Protein AF-A0A662XAN7-F1 (afdb_monomer_lite)

Radius of gyration: 49.57 Å; chains: 1; bounding box: 95×58×142 Å

Secondary structure (DSSP, 8-state):
-HHHHHHHHHHHHHHHHHHHHHHHHHHHHHHHHHHHHHHHHHHHHHHHHHHHHHHHHHHHHHHHHHHHHHHHHHHHHHHHHHHHHHHHHHHHHHHHHHHHHHHHHHTTT-HHHHHHHHHHHHHHHTTTTSSSS---S-TTHHHHHHHHHHHHHHHHHHHHHHHHHHHHHHHHHHHHHHHHHHHHHHHHHHHHHHHHHHHHHHHHHHHHHHHHHHHHHHHHS-SS-----SSHHHHHHHHHTTT-HHHHHHHHHHHHHHHHHHHHHHHHHHHHHS-----PPPP-------

Foldseek 3Di:
DVVVVVVVVVVVVVVVVVVVVVVVVVVVVVVPVVVVVVVVVVVVVVVVVVVVVVVVVVVVVVVVVVVVVVVVVVVVVVVVVVVVVVVVVVVVVVVVLVVLVVVLVVCVVPVVVNVVSVVVSCCQPPVVPVPDHDDDDCPPCVVVVVVVVVVVVVVVVVVVVVVVVVVVVVVVVVVVVVVVVVVVVVVVVVVVVVVVVVVVVVVVVVVVVVVVVVVVVVVVVDDDDDDDDDPVVVVVLCVVQVNDVVSSVVVVVVVVVVVVVVVVVVVVVVVVVPDDDDDDDDDDDDDDDD

Sequence (290 aa):
KRIYDLKKKNQELEKFKFVLDYKIKELKRAIEPRENEIADMKTQIKEMDRELELFHKSNAQLDLLIGEQRQRINALQRAIASHRQLLSDQQTGVRRFRCDLHECVRHLQTPKDLALHVAQLYNKYVASDDGAGGVGSGAAAGSDVEAEIQLEYARQKQYLEKSVQVLKRKHAVDAQAQQQENLRATSDNMLLIREINDLRGGLTAAKNNLQMERATLATAALGPRKASGSAHGLAAALQQAGGDPDTLIARQRAEIEELRRVVKALEEKLVNGGSKPGEVLPPIGRAVDG

pLDDT: mean 82.24, std 18.44, range [38.75, 98.31]

Structure (mmCIF, N/CA/C/O backbone):
data_AF-A0A662XAN7-F1
#
_entry.id   AF-A0A662XAN7-F1
#
loop_
_atom_site.group_PDB
_atom_site.id
_atom_site.type_symbol
_atom_site.label_atom_id
_atom_site.label_alt_id
_atom_site.label_comp_id
_atom_site.label_asym_id
_atom_site.label_entity_id
_atom_site.label_seq_id
_atom_site.pdbx_PDB_ins_code
_atom_site.Cartn_x
_atom_site.Cartn_y
_atom_site.Cartn_z
_atom_site.occupancy
_atom_site.B_iso_or_equiv
_atom_site.auth_seq_id
_atom_site.auth_comp_id
_atom_site.auth_asym_id
_atom_site.auth_atom_id
_atom_site.pdbx_PDB_model_num
ATOM 1 N N . LYS A 1 1 ? 51.407 9.514 -69.487 1.00 66.31 1 LYS A N 1
ATOM 2 C CA . LYS A 1 1 ? 51.243 10.685 -68.585 1.00 66.31 1 LYS A CA 1
ATOM 3 C C . LYS A 1 1 ? 50.033 10.517 -67.652 1.00 66.31 1 LYS A C 1
ATOM 5 O O . LYS A 1 1 ? 50.267 10.282 -66.480 1.00 66.31 1 LYS A O 1
ATOM 10 N N . ARG A 1 2 ? 48.788 10.407 -68.150 1.00 78.38 2 ARG A N 1
ATOM 11 C CA . ARG A 1 2 ? 47.556 10.229 -67.331 1.00 78.38 2 ARG A CA 1
ATOM 12 C C . ARG A 1 2 ? 47.604 9.121 -66.256 1.00 78.38 2 ARG A C 1
ATOM 14 O O . ARG A 1 2 ? 47.174 9.343 -65.133 1.00 78.38 2 ARG A O 1
ATOM 21 N N . ILE A 1 3 ? 48.138 7.941 -66.589 1.00 84.06 3 ILE A N 1
ATOM 22 C CA . ILE A 1 3 ? 48.246 6.796 -65.658 1.00 84.06 3 ILE A CA 1
ATOM 23 C C . ILE A 1 3 ? 49.198 7.102 -64.491 1.00 84.06 3 ILE A C 1
ATOM 25 O O . ILE A 1 3 ? 48.943 6.697 -63.362 1.00 84.06 3 ILE A O 1
ATOM 29 N N . TYR A 1 4 ? 50.272 7.848 -64.749 1.00 86.31 4 TYR A N 1
ATOM 30 C CA . TYR A 1 4 ? 51.239 8.234 -63.723 1.00 86.31 4 TYR A CA 1
ATOM 31 C C . TYR A 1 4 ? 50.633 9.255 -62.751 1.00 86.31 4 TYR A C 1
ATOM 33 O O . TYR A 1 4 ? 50.742 9.088 -61.539 1.00 86.31 4 TYR A O 1
ATOM 41 N N . ASP A 1 5 ? 49.901 10.243 -63.274 1.00 87.25 5 ASP A N 1
ATOM 42 C CA . ASP A 1 5 ? 49.206 11.248 -62.460 1.00 87.25 5 ASP A CA 1
ATOM 43 C C . ASP A 1 5 ? 48.105 10.617 -61.595 1.00 87.25 5 ASP A C 1
ATOM 45 O O . ASP A 1 5 ? 47.939 10.973 -60.429 1.00 87.25 5 ASP A O 1
ATOM 49 N N . LEU A 1 6 ? 47.378 9.634 -62.138 1.00 88.69 6 LEU A N 1
ATOM 50 C CA . LEU A 1 6 ? 46.395 8.850 -61.387 1.00 88.69 6 LEU A CA 1
ATOM 51 C C . LEU A 1 6 ? 47.053 8.002 -60.294 1.00 88.69 6 LEU A C 1
ATOM 53 O O . LEU A 1 6 ? 46.539 7.953 -59.181 1.00 88.69 6 LEU A O 1
ATOM 57 N N . LYS A 1 7 ? 48.204 7.377 -60.571 1.00 89.25 7 LYS A N 1
ATOM 58 C CA . LYS A 1 7 ? 48.946 6.587 -59.577 1.00 89.25 7 LYS A CA 1
ATOM 59 C C . LYS A 1 7 ? 49.468 7.461 -58.434 1.00 89.25 7 LYS A C 1
ATOM 61 O O . LYS A 1 7 ? 49.370 7.060 -57.279 1.00 89.25 7 LYS A O 1
ATOM 66 N N . LYS A 1 8 ? 49.949 8.670 -58.739 1.00 91.44 8 LYS A N 1
ATOM 67 C CA . LYS A 1 8 ? 50.376 9.652 -57.734 1.00 91.44 8 LYS A CA 1
ATOM 68 C C . LYS A 1 8 ? 49.204 10.125 -56.866 1.00 91.44 8 LYS A C 1
ATOM 70 O O . LYS A 1 8 ? 49.307 10.087 -55.645 1.00 91.44 8 LYS A O 1
ATOM 75 N N . LYS A 1 9 ? 48.066 10.472 -57.479 1.00 91.62 9 LYS A N 1
ATOM 76 C CA . LYS A 1 9 ? 46.838 10.820 -56.742 1.00 91.62 9 LYS A CA 1
ATOM 77 C C . LYS A 1 9 ? 46.328 9.667 -55.877 1.00 91.62 9 LYS A C 1
ATOM 79 O O . LYS A 1 9 ? 45.862 9.902 -54.773 1.00 91.62 9 LYS A O 1
ATOM 84 N N . ASN A 1 10 ? 46.441 8.426 -56.345 1.00 91.06 10 ASN A N 1
ATOM 85 C CA . ASN A 1 10 ? 46.051 7.254 -55.563 1.00 91.06 10 ASN A CA 1
ATOM 86 C C . ASN A 1 10 ? 46.956 7.070 -54.329 1.00 91.06 10 ASN A C 1
ATOM 88 O O . ASN A 1 10 ? 46.461 6.904 -53.223 1.00 91.06 10 ASN A O 1
ATOM 92 N N . GLN A 1 11 ? 48.273 7.236 -54.481 1.00 91.75 11 GLN A N 1
ATOM 93 C CA . GLN A 1 11 ? 49.205 7.236 -53.344 1.00 91.75 11 GLN A CA 1
ATOM 94 C C . GLN A 1 11 ? 48.930 8.373 -52.348 1.00 91.75 11 GLN A C 1
ATOM 96 O O . GLN A 1 11 ? 49.088 8.198 -51.142 1.00 91.75 11 GLN A O 1
ATOM 101 N N . GLU A 1 12 ? 48.534 9.553 -52.826 1.00 90.94 12 GLU A N 1
ATOM 102 C CA . GLU A 1 12 ? 48.123 10.663 -51.959 1.00 90.94 12 GLU A CA 1
ATOM 103 C C . GLU A 1 12 ? 46.829 10.326 -51.201 1.00 90.94 12 GLU A C 1
ATOM 105 O O . GLU A 1 12 ? 46.763 10.533 -49.991 1.00 90.94 12 GLU A O 1
ATOM 110 N N . LEU A 1 13 ? 45.840 9.724 -51.867 1.00 92.75 13 LEU A N 1
ATOM 111 C CA . LEU A 1 13 ? 44.606 9.247 -51.233 1.00 92.75 13 LEU A CA 1
ATOM 112 C C . LEU A 1 13 ? 44.860 8.152 -50.193 1.00 92.75 13 LEU A C 1
ATOM 114 O O . LEU A 1 13 ? 44.246 8.179 -49.130 1.00 92.75 13 LEU A O 1
ATOM 118 N N . GLU A 1 14 ? 45.786 7.228 -50.448 1.00 92.44 14 GLU A N 1
ATOM 119 C CA . GLU A 1 14 ? 46.200 6.226 -49.461 1.00 92.44 14 GLU A CA 1
ATOM 120 C C . GLU A 1 14 ? 46.797 6.888 -48.217 1.00 92.44 14 GLU A C 1
ATOM 122 O O . GLU A 1 14 ? 46.432 6.536 -47.097 1.00 92.44 14 GLU A O 1
ATOM 127 N N . LYS A 1 15 ? 47.646 7.908 -48.387 1.00 92.69 15 LYS A N 1
ATOM 128 C CA . LYS A 1 15 ? 48.195 8.678 -47.259 1.00 92.69 15 LYS A CA 1
ATOM 129 C C . LYS A 1 15 ? 47.103 9.408 -46.479 1.00 92.69 15 LYS A C 1
ATOM 131 O O . LYS A 1 15 ? 47.104 9.347 -45.251 1.00 92.69 15 LYS A O 1
ATOM 136 N N . PHE A 1 16 ? 46.156 10.054 -47.162 1.00 94.31 16 PHE A N 1
ATOM 137 C CA . PHE A 1 16 ? 45.015 10.693 -46.498 1.00 94.31 16 PHE A CA 1
ATOM 138 C C . PHE A 1 16 ? 44.165 9.679 -45.736 1.00 94.31 16 PHE A C 1
ATOM 140 O O . PHE A 1 16 ? 43.791 9.937 -44.594 1.00 94.31 16 PHE A O 1
ATOM 147 N N . LYS A 1 17 ? 43.924 8.502 -46.319 1.00 95.19 17 LYS A N 1
ATOM 148 C CA . LYS A 1 17 ? 43.226 7.403 -45.651 1.00 95.19 17 LYS A CA 1
ATOM 149 C C . LYS A 1 17 ? 43.947 6.981 -44.368 1.00 95.19 17 LYS A C 1
ATOM 151 O O . LYS A 1 17 ? 43.299 6.892 -43.335 1.00 95.19 17 LYS A O 1
ATOM 156 N N . PHE A 1 18 ? 45.271 6.811 -44.394 1.00 95.56 18 PHE A N 1
ATOM 157 C CA . PHE A 1 18 ? 46.044 6.473 -43.191 1.00 95.56 18 PHE A CA 1
ATOM 158 C C . PHE A 1 18 ? 45.922 7.528 -42.084 1.00 95.56 18 PHE A C 1
ATOM 160 O O . PHE A 1 18 ? 45.740 7.174 -40.919 1.00 95.56 18 PHE A O 1
ATOM 167 N N . VAL A 1 19 ? 45.994 8.816 -42.433 1.00 96.12 19 VAL A N 1
ATOM 168 C CA . VAL A 1 19 ? 45.844 9.911 -41.460 1.00 96.12 19 VAL A CA 1
ATOM 169 C C . VAL A 1 19 ? 44.431 9.934 -40.871 1.00 96.12 19 VAL A C 1
ATOM 171 O O . VAL A 1 19 ? 44.275 10.070 -39.658 1.00 96.12 19 VAL A O 1
ATOM 174 N N . LEU A 1 20 ? 43.402 9.762 -41.704 1.00 96.12 20 LEU A N 1
ATOM 175 C CA . LEU A 1 20 ? 42.010 9.715 -41.254 1.00 96.12 20 LEU A CA 1
ATOM 176 C C . LEU A 1 20 ? 41.740 8.491 -40.373 1.00 96.12 20 LEU A C 1
ATOM 178 O O . LEU A 1 20 ? 41.135 8.637 -39.315 1.00 96.12 20 LEU A O 1
ATOM 182 N N . ASP A 1 21 ? 42.247 7.316 -40.743 1.00 95.56 21 ASP A N 1
ATOM 183 C CA . ASP A 1 21 ? 42.117 6.092 -39.947 1.00 95.56 21 ASP A CA 1
ATOM 184 C C . ASP A 1 21 ? 42.807 6.235 -38.582 1.00 95.56 21 ASP A C 1
ATOM 186 O O . ASP A 1 21 ? 42.266 5.800 -37.561 1.00 95.56 21 ASP A O 1
ATOM 190 N N . TYR A 1 22 ? 43.976 6.884 -38.535 1.00 96.50 22 TYR A N 1
ATOM 191 C CA . TYR A 1 22 ? 44.646 7.210 -37.277 1.00 96.50 22 TYR A CA 1
ATOM 192 C C . TYR A 1 22 ? 43.804 8.171 -36.431 1.00 96.50 22 TYR A C 1
ATOM 194 O O . TYR A 1 22 ? 43.594 7.918 -35.244 1.00 96.50 22 TYR A O 1
ATOM 202 N N . LYS A 1 23 ? 43.249 9.228 -37.041 1.00 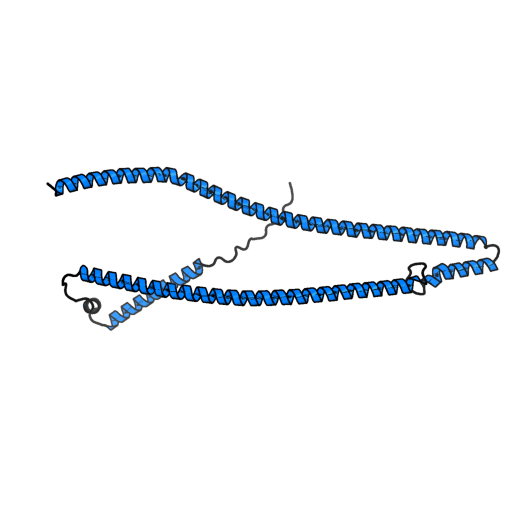96.62 23 LYS A N 1
ATOM 203 C CA . LYS A 1 23 ? 42.421 10.203 -36.323 1.00 96.62 23 LYS A CA 1
ATOM 204 C C . LYS A 1 23 ? 41.124 9.591 -35.797 1.00 96.62 23 LYS A C 1
ATOM 206 O O . LYS A 1 23 ? 40.729 9.880 -34.672 1.00 96.62 23 LYS A O 1
ATOM 211 N N . ILE A 1 24 ? 40.497 8.697 -36.562 1.00 95.38 24 ILE A N 1
ATOM 212 C CA . ILE A 1 24 ? 39.324 7.928 -36.130 1.00 95.38 24 ILE A CA 1
ATOM 213 C C . ILE A 1 24 ? 39.678 7.043 -34.931 1.00 95.38 24 ILE A C 1
ATOM 215 O O . ILE A 1 24 ? 38.928 7.022 -33.960 1.00 95.38 24 ILE A O 1
ATOM 219 N N . LYS A 1 25 ? 40.808 6.326 -34.967 1.00 96.25 25 LYS A N 1
ATOM 220 C CA . LYS A 1 25 ? 41.252 5.488 -33.839 1.00 96.25 25 LYS A CA 1
ATOM 221 C C . LYS A 1 25 ? 41.543 6.309 -32.585 1.00 96.25 25 LYS A C 1
ATOM 223 O O . LYS A 1 25 ? 41.134 5.913 -31.500 1.00 96.25 25 LYS A O 1
ATOM 228 N N . GLU A 1 26 ? 42.215 7.446 -32.729 1.00 95.25 26 GLU A N 1
ATOM 229 C CA . GLU A 1 26 ? 42.510 8.351 -31.615 1.00 95.25 26 GLU A CA 1
ATOM 230 C C . GLU A 1 26 ? 41.224 8.897 -30.978 1.00 95.25 26 GLU A C 1
ATOM 232 O O . GLU A 1 26 ? 41.054 8.817 -29.762 1.00 95.25 26 GLU A O 1
ATOM 237 N N . LEU A 1 27 ? 40.279 9.374 -31.798 1.00 95.06 27 LEU A N 1
ATOM 238 C CA . LEU A 1 27 ? 38.984 9.859 -31.317 1.00 95.06 27 LEU A CA 1
ATOM 239 C C . LEU A 1 27 ? 38.165 8.747 -30.660 1.00 95.06 27 LEU A C 1
ATOM 241 O O . LEU A 1 27 ? 37.592 8.982 -29.604 1.00 95.06 27 LEU A O 1
ATOM 245 N N . LYS A 1 28 ? 38.151 7.531 -31.219 1.00 94.31 28 LYS A N 1
ATOM 246 C CA . LYS A 1 28 ? 37.491 6.371 -30.595 1.00 94.31 28 LYS A CA 1
ATOM 247 C C . LYS A 1 28 ? 38.094 6.019 -29.237 1.00 94.31 28 LYS A C 1
ATOM 249 O O . LYS A 1 28 ? 37.352 5.714 -28.316 1.00 94.31 28 LYS A O 1
ATOM 254 N N . ARG A 1 29 ? 39.415 6.128 -29.083 1.00 94.88 29 ARG A N 1
ATOM 255 C CA . ARG A 1 29 ? 40.095 5.859 -27.807 1.00 94.88 29 ARG A CA 1
ATOM 256 C C . ARG A 1 29 ? 39.773 6.898 -26.724 1.00 94.88 29 ARG A C 1
ATOM 258 O O . ARG A 1 29 ? 39.812 6.566 -25.547 1.00 94.88 29 ARG A O 1
ATOM 265 N N . ALA A 1 30 ? 39.460 8.138 -27.105 1.00 93.00 30 ALA A N 1
ATOM 266 C CA . ALA A 1 30 ? 38.944 9.163 -26.186 1.00 93.00 30 ALA A CA 1
ATOM 267 C C . ALA A 1 30 ? 37.424 9.023 -25.935 1.00 93.00 30 ALA A C 1
ATOM 269 O O . ALA A 1 30 ? 36.944 9.290 -24.837 1.00 93.00 30 ALA A O 1
ATOM 270 N N . ILE A 1 31 ? 36.718 8.572 -26.975 1.00 95.19 31 ILE A N 1
ATOM 271 C CA . ILE A 1 31 ? 35.373 7.994 -27.057 1.00 95.19 31 ILE A CA 1
ATOM 272 C C . ILE A 1 31 ? 34.939 7.088 -25.895 1.00 95.19 31 ILE A C 1
ATOM 274 O O . ILE A 1 31 ? 34.175 7.418 -24.990 1.00 95.19 31 ILE A O 1
ATOM 278 N N . GLU A 1 32 ? 35.528 5.901 -25.978 1.00 94.69 32 GLU A N 1
ATOM 279 C CA . GLU A 1 32 ? 35.205 4.671 -25.277 1.00 94.69 32 GLU A CA 1
ATOM 280 C C . GLU A 1 32 ? 35.201 4.783 -23.743 1.00 94.69 32 GLU A C 1
ATOM 282 O O . GLU A 1 32 ? 34.219 4.349 -23.143 1.00 94.69 32 GLU A O 1
ATOM 287 N N . PRO A 1 33 ? 36.189 5.408 -23.062 1.00 96.19 33 PRO A N 1
ATOM 288 C CA . PRO A 1 33 ? 36.130 5.533 -21.604 1.00 96.19 33 PRO A CA 1
ATOM 289 C C . PRO A 1 33 ? 34.944 6.385 -21.141 1.00 96.19 33 PRO A C 1
ATOM 291 O O . PRO A 1 33 ? 34.299 6.042 -20.157 1.00 96.19 33 PRO A O 1
ATOM 294 N N . ARG A 1 34 ? 34.593 7.447 -21.882 1.00 95.44 34 ARG A N 1
ATOM 295 C CA . ARG A 1 34 ? 33.434 8.288 -21.548 1.00 95.44 34 ARG A CA 1
ATOM 296 C C . ARG A 1 34 ? 32.118 7.550 -21.759 1.00 95.44 34 ARG A C 1
ATOM 298 O O . ARG A 1 34 ? 31.191 7.726 -20.978 1.00 95.44 34 ARG A O 1
ATOM 305 N N . GLU A 1 35 ? 32.016 6.740 -22.810 1.00 95.75 35 GLU A N 1
ATOM 306 C CA . GLU A 1 35 ? 30.826 5.916 -23.045 1.00 95.75 35 GLU A CA 1
ATOM 307 C C . GLU A 1 35 ? 30.644 4.861 -21.951 1.00 95.75 35 GLU A C 1
ATOM 309 O O . GLU A 1 35 ? 29.519 4.674 -21.484 1.00 95.75 35 GLU A O 1
ATOM 314 N N . ASN A 1 36 ? 31.739 4.246 -21.493 1.00 95.81 36 ASN A N 1
ATOM 315 C CA . ASN A 1 36 ? 31.720 3.299 -20.380 1.00 95.81 36 ASN A CA 1
ATOM 316 C C . ASN A 1 36 ? 31.306 3.981 -19.067 1.00 95.81 36 ASN A C 1
ATOM 318 O O . ASN A 1 36 ? 30.373 3.516 -18.422 1.00 95.81 36 ASN A O 1
ATOM 322 N N . GLU A 1 37 ? 31.885 5.137 -18.724 1.00 97.06 37 GLU A N 1
ATOM 323 C CA . GLU A 1 37 ? 31.480 5.908 -17.535 1.00 97.06 37 GLU A CA 1
ATOM 324 C C . GLU A 1 37 ? 29.994 6.299 -17.579 1.00 97.06 37 GLU A C 1
ATOM 326 O O . GLU A 1 37 ? 29.279 6.208 -16.581 1.00 97.06 37 GLU A O 1
ATOM 331 N N . ILE A 1 38 ? 29.491 6.711 -18.748 1.00 96.50 38 ILE A N 1
ATOM 332 C CA . ILE A 1 38 ? 28.067 7.018 -18.933 1.00 96.50 38 ILE A CA 1
ATOM 333 C C . ILE A 1 38 ? 27.206 5.762 -18.766 1.00 96.50 38 ILE A C 1
ATOM 335 O O . ILE A 1 38 ? 26.099 5.855 -18.229 1.00 96.50 38 ILE A O 1
ATOM 339 N N . ALA A 1 39 ? 27.661 4.604 -19.246 1.00 97.62 39 ALA A N 1
ATOM 340 C CA . ALA A 1 39 ? 26.953 3.343 -19.066 1.00 97.62 39 ALA A CA 1
ATOM 341 C C . ALA A 1 39 ? 26.885 2.954 -17.582 1.00 97.62 39 ALA A C 1
ATOM 343 O O . ALA A 1 39 ? 25.791 2.660 -17.096 1.00 97.62 39 ALA A O 1
ATOM 344 N N . ASP A 1 40 ? 27.996 3.066 -16.857 1.00 97.81 40 ASP A N 1
ATOM 345 C CA . ASP A 1 40 ? 28.082 2.762 -15.428 1.00 97.81 40 ASP A CA 1
ATOM 346 C C . ASP A 1 40 ? 27.183 3.698 -14.609 1.00 97.81 40 ASP A C 1
ATOM 348 O O . ASP A 1 40 ? 26.328 3.242 -13.845 1.00 97.81 40 ASP A O 1
ATOM 352 N N . MET A 1 41 ? 27.257 5.012 -14.853 1.00 97.56 41 MET A N 1
ATOM 353 C CA . MET A 1 41 ? 26.364 5.980 -14.207 1.00 97.56 41 MET A CA 1
ATOM 354 C C . MET A 1 41 ? 24.889 5.684 -14.504 1.00 97.56 41 MET A C 1
ATOM 356 O O . MET A 1 41 ? 24.046 5.766 -13.613 1.00 97.56 41 MET A O 1
ATOM 360 N N . LYS A 1 42 ? 24.547 5.287 -15.737 1.00 97.69 42 LYS A N 1
ATOM 361 C CA . LYS A 1 42 ? 23.175 4.874 -16.076 1.00 97.69 42 LYS A CA 1
ATOM 362 C C . LYS A 1 42 ? 22.745 3.620 -15.322 1.00 97.69 42 LYS A C 1
ATOM 364 O O . LYS A 1 42 ? 21.568 3.512 -14.987 1.00 97.69 42 LYS A O 1
ATOM 369 N N . THR A 1 43 ? 23.642 2.661 -15.098 1.00 97.69 43 THR A N 1
ATOM 370 C CA . THR A 1 43 ? 23.317 1.472 -14.296 1.00 97.69 43 THR A CA 1
ATOM 371 C C . THR A 1 43 ? 23.087 1.833 -12.835 1.00 97.69 43 THR A C 1
ATOM 373 O O . THR A 1 43 ? 22.052 1.453 -12.295 1.00 97.69 43 THR A O 1
ATOM 376 N N . GLN A 1 44 ? 23.945 2.675 -12.256 1.00 98.25 44 GLN A N 1
ATOM 377 C CA . GLN A 1 44 ? 23.803 3.149 -10.882 1.00 98.25 44 GLN A CA 1
ATOM 378 C C . GLN A 1 44 ? 22.502 3.937 -10.675 1.00 98.25 44 GLN A C 1
ATOM 380 O O . GLN A 1 44 ? 21.798 3.712 -9.696 1.00 98.25 44 GLN A O 1
ATOM 385 N N . ILE A 1 45 ? 22.136 4.817 -11.617 1.00 98.00 45 ILE A N 1
ATOM 386 C CA . ILE A 1 45 ? 20.859 5.548 -11.562 1.00 98.00 45 ILE A CA 1
ATOM 387 C C . ILE A 1 45 ? 19.682 4.568 -11.551 1.00 98.00 45 ILE A C 1
ATOM 389 O O . ILE A 1 45 ? 18.793 4.697 -10.721 1.00 98.00 45 ILE A O 1
ATOM 393 N N . LYS A 1 46 ? 19.698 3.538 -12.408 1.00 97.75 46 LYS A N 1
ATOM 394 C CA . LYS A 1 46 ? 18.627 2.528 -12.443 1.00 97.75 46 LYS A CA 1
ATOM 395 C C . LYS A 1 46 ? 18.540 1.701 -11.162 1.00 97.75 46 LYS A C 1
ATOM 397 O O . LYS A 1 46 ? 17.452 1.265 -10.800 1.00 97.75 46 LYS A O 1
ATOM 402 N N . GLU A 1 47 ? 19.666 1.407 -10.524 1.00 97.69 47 GLU A N 1
ATOM 403 C CA . GLU A 1 47 ? 19.689 0.701 -9.240 1.00 97.69 47 GLU A CA 1
ATOM 404 C C . GLU A 1 47 ? 19.124 1.582 -8.128 1.00 97.69 47 GLU A C 1
ATOM 406 O O . GLU A 1 47 ? 18.217 1.152 -7.419 1.00 97.69 47 GLU A O 1
ATOM 411 N N . MET A 1 48 ? 19.554 2.841 -8.067 1.00 98.00 48 MET A N 1
ATOM 412 C CA . MET A 1 48 ? 19.029 3.826 -7.125 1.00 98.00 48 MET A CA 1
ATOM 413 C C . MET A 1 48 ? 17.524 4.066 -7.320 1.00 98.00 48 MET A C 1
ATOM 415 O O . MET A 1 48 ? 16.786 4.120 -6.341 1.00 98.00 48 MET A O 1
ATOM 419 N N . ASP A 1 49 ? 17.037 4.142 -8.562 1.00 97.06 49 ASP A N 1
ATOM 420 C CA . ASP A 1 49 ? 15.604 4.276 -8.856 1.00 97.06 49 ASP A CA 1
ATOM 421 C C . ASP A 1 49 ? 14.808 3.071 -8.327 1.00 97.06 49 ASP A C 1
ATOM 423 O O . ASP A 1 49 ? 13.748 3.235 -7.720 1.00 97.06 49 ASP A O 1
ATOM 427 N N . ARG A 1 50 ? 15.337 1.848 -8.480 1.00 97.44 50 ARG A N 1
ATOM 428 C CA . ARG A 1 50 ? 14.711 0.639 -7.917 1.00 97.44 50 ARG A CA 1
ATOM 429 C C . ARG A 1 50 ? 14.686 0.671 -6.394 1.00 97.44 50 ARG A C 1
ATOM 431 O O . ARG A 1 50 ? 13.675 0.300 -5.800 1.00 97.44 50 ARG A O 1
ATOM 438 N N . GLU A 1 51 ? 15.771 1.098 -5.756 1.00 97.56 51 GLU A N 1
ATOM 439 C CA . GLU A 1 51 ? 15.823 1.249 -4.300 1.00 97.56 51 GLU A CA 1
ATOM 440 C C . GLU A 1 51 ? 14.813 2.292 -3.811 1.00 97.56 51 GLU A C 1
ATOM 442 O O . GLU A 1 51 ? 14.075 2.036 -2.859 1.00 97.56 51 GLU A O 1
ATOM 447 N N . LEU A 1 52 ? 14.696 3.428 -4.503 1.00 98.12 52 LEU A N 1
ATOM 448 C CA . LEU A 1 52 ? 13.690 4.449 -4.207 1.00 98.12 52 LEU A CA 1
ATOM 449 C C . LEU A 1 52 ? 12.266 3.904 -4.335 1.00 98.12 52 LEU A C 1
ATOM 451 O O . LEU A 1 52 ? 11.437 4.145 -3.458 1.00 98.12 52 LEU A O 1
ATOM 455 N N . GLU A 1 53 ? 11.970 3.120 -5.372 1.00 97.12 53 GLU A N 1
ATOM 456 C CA . GLU A 1 53 ? 10.668 2.460 -5.503 1.00 97.12 53 GLU A CA 1
ATOM 457 C C . GLU A 1 53 ? 10.379 1.501 -4.340 1.00 97.12 53 GLU A C 1
ATOM 459 O O . GLU A 1 53 ? 9.245 1.442 -3.852 1.00 97.12 53 GLU A O 1
ATOM 464 N N . LEU A 1 54 ? 11.383 0.752 -3.876 1.00 97.62 54 LEU A N 1
ATOM 465 C CA . LEU A 1 54 ? 11.248 -0.124 -2.710 1.00 97.62 54 LEU A CA 1
ATOM 466 C C . LEU A 1 54 ? 10.983 0.685 -1.438 1.00 97.62 54 LEU A C 1
ATOM 468 O O . LEU A 1 54 ? 10.079 0.333 -0.676 1.00 97.62 54 LEU A O 1
ATOM 472 N N . PHE A 1 55 ? 11.696 1.794 -1.232 1.00 97.94 55 PHE A N 1
ATOM 473 C CA . PHE A 1 55 ? 11.450 2.689 -0.104 1.00 97.94 55 PHE A CA 1
ATOM 474 C C . PHE A 1 55 ? 10.060 3.317 -0.158 1.00 97.94 55 PHE A C 1
ATOM 476 O O . PHE A 1 55 ? 9.379 3.351 0.862 1.00 97.94 55 PHE A O 1
ATOM 483 N N . HIS A 1 56 ? 9.582 3.742 -1.328 1.00 98.00 56 HIS A N 1
ATOM 484 C CA . HIS A 1 56 ? 8.221 4.259 -1.472 1.00 98.00 56 HIS A CA 1
ATOM 485 C C . HIS A 1 56 ? 7.159 3.204 -1.144 1.00 98.00 56 HIS A C 1
ATOM 487 O O . HIS A 1 56 ? 6.196 3.511 -0.440 1.00 98.00 56 HIS A O 1
ATOM 493 N N . LYS A 1 57 ? 7.345 1.955 -1.591 1.00 97.88 57 LYS A N 1
ATOM 494 C CA . LYS A 1 57 ? 6.447 0.840 -1.239 1.00 97.88 57 LYS A CA 1
ATOM 495 C C . LYS A 1 57 ? 6.470 0.553 0.263 1.00 97.88 57 LYS A C 1
ATOM 497 O O . LYS A 1 57 ? 5.407 0.404 0.860 1.00 97.88 57 LYS A O 1
ATOM 502 N N . SER A 1 58 ? 7.656 0.511 0.868 1.00 98.06 58 SER A N 1
ATOM 503 C CA . SER A 1 58 ? 7.829 0.298 2.309 1.00 98.06 58 SER A CA 1
ATOM 504 C C . SER A 1 58 ? 7.184 1.420 3.127 1.00 98.06 58 SER A C 1
ATOM 506 O O . SER A 1 58 ? 6.390 1.152 4.024 1.00 98.06 58 SER A O 1
ATOM 508 N N . ASN A 1 59 ? 7.422 2.682 2.764 1.00 98.12 59 ASN A N 1
ATOM 509 C CA . ASN A 1 59 ? 6.818 3.835 3.432 1.00 98.12 59 ASN A CA 1
ATOM 510 C C . ASN A 1 59 ? 5.290 3.809 3.334 1.00 98.12 59 ASN A C 1
ATOM 512 O O . ASN A 1 59 ? 4.621 3.982 4.347 1.00 98.12 59 ASN A O 1
ATOM 516 N N . ALA A 1 60 ? 4.730 3.498 2.160 1.00 97.50 60 ALA A N 1
ATOM 517 C CA . ALA A 1 60 ? 3.284 3.353 2.007 1.00 97.50 60 ALA A CA 1
ATOM 518 C C . ALA A 1 60 ? 2.709 2.242 2.909 1.00 97.50 60 ALA A C 1
ATOM 520 O O . ALA A 1 60 ? 1.643 2.411 3.498 1.00 97.50 60 ALA A O 1
ATOM 521 N N . GLN A 1 61 ? 3.415 1.115 3.056 1.00 97.62 61 GLN A N 1
ATOM 522 C CA . GLN A 1 61 ? 3.019 0.044 3.979 1.00 97.62 61 GLN A CA 1
ATOM 523 C C . GLN A 1 61 ? 3.104 0.483 5.447 1.00 97.62 61 GLN A C 1
ATOM 525 O O . GLN A 1 61 ? 2.198 0.190 6.228 1.00 97.62 61 GLN A O 1
ATOM 530 N N . LEU A 1 62 ? 4.162 1.204 5.824 1.00 98.00 62 LEU A N 1
ATOM 531 C CA . LEU A 1 62 ? 4.322 1.745 7.173 1.00 98.00 62 LEU A CA 1
ATOM 532 C C . LEU A 1 62 ? 3.227 2.766 7.505 1.00 98.00 62 LEU A C 1
ATOM 534 O O . LEU A 1 62 ? 2.684 2.724 8.606 1.00 98.00 62 LEU A O 1
ATOM 538 N N . ASP A 1 63 ? 2.838 3.622 6.560 1.00 97.94 63 ASP A N 1
ATOM 539 C CA . ASP A 1 63 ? 1.746 4.582 6.743 1.00 97.94 63 ASP A CA 1
ATOM 540 C C . ASP A 1 63 ? 0.399 3.886 6.977 1.00 97.94 63 ASP A C 1
ATOM 542 O O . ASP A 1 63 ? -0.362 4.279 7.870 1.00 97.94 63 ASP A O 1
ATOM 546 N N . LEU A 1 64 ? 0.118 2.812 6.229 1.00 97.75 64 LEU A N 1
ATOM 547 C CA . LEU A 1 64 ? -1.063 1.975 6.458 1.00 97.75 64 LEU A CA 1
ATOM 548 C C . LEU A 1 64 ? -1.037 1.355 7.859 1.00 97.75 64 LEU A C 1
ATOM 550 O O . LEU A 1 64 ? -2.017 1.470 8.598 1.00 97.75 64 LEU A O 1
ATOM 554 N N . LEU A 1 65 ? 0.099 0.778 8.262 1.00 98.12 65 LEU A N 1
ATOM 555 C CA . LEU A 1 65 ? 0.266 0.175 9.584 1.00 98.12 65 LEU A CA 1
ATOM 556 C C . LEU A 1 65 ? 0.086 1.203 10.711 1.00 98.12 65 LEU A C 1
ATOM 558 O O . LEU A 1 65 ? -0.578 0.924 11.710 1.00 98.12 65 LEU A O 1
ATOM 562 N N . ILE A 1 66 ? 0.631 2.411 10.552 1.00 98.31 66 ILE A N 1
ATOM 563 C CA . ILE A 1 66 ? 0.435 3.516 11.499 1.00 98.31 66 ILE A CA 1
ATOM 564 C C . ILE A 1 66 ? -1.054 3.873 11.590 1.00 98.31 66 ILE A C 1
ATOM 566 O O . ILE A 1 66 ? -1.573 4.075 12.692 1.00 98.31 66 ILE A O 1
ATOM 570 N N . GLY A 1 67 ? -1.757 3.931 10.456 1.00 97.69 67 GLY A N 1
ATOM 571 C CA . GLY A 1 67 ? -3.201 4.154 10.405 1.00 97.69 67 GLY A CA 1
ATOM 572 C C . GLY A 1 67 ? -3.987 3.105 11.197 1.00 97.69 67 GLY A C 1
ATOM 573 O O . GLY A 1 67 ? -4.793 3.460 12.062 1.00 97.69 67 GLY A O 1
ATOM 574 N N . GLU A 1 68 ? -3.710 1.823 10.965 1.00 97.50 68 GLU A N 1
ATOM 575 C CA . GLU A 1 68 ? -4.342 0.703 11.671 1.00 97.50 68 GLU A CA 1
ATOM 576 C C . GLU A 1 68 ? -4.057 0.730 13.177 1.00 97.50 68 GLU A C 1
ATOM 578 O O . GLU A 1 68 ? -4.969 0.591 14.000 1.00 97.50 68 GLU A O 1
ATOM 583 N N . GLN A 1 69 ? -2.803 0.971 13.569 1.00 97.94 69 GLN A N 1
ATOM 584 C CA . GLN A 1 69 ? -2.425 1.066 14.978 1.00 97.94 69 GLN A CA 1
ATOM 585 C C . GLN A 1 69 ? -3.131 2.232 15.677 1.00 97.94 69 GLN A C 1
ATOM 587 O O . GLN A 1 69 ? -3.648 2.061 16.784 1.00 97.94 69 GLN A O 1
ATOM 592 N N . ARG A 1 70 ? -3.240 3.398 15.027 1.00 98.00 70 ARG A N 1
ATOM 593 C CA . ARG A 1 70 ? -4.003 4.544 15.554 1.00 98.00 70 ARG A CA 1
ATOM 594 C C . ARG A 1 70 ? -5.482 4.205 15.730 1.00 98.00 70 ARG A C 1
ATOM 596 O O . ARG A 1 70 ? -6.059 4.513 16.773 1.00 98.00 70 ARG A O 1
ATOM 603 N N . GLN A 1 71 ? -6.097 3.535 14.754 1.00 97.31 71 GLN A N 1
ATOM 604 C CA . GLN A 1 71 ? -7.485 3.075 14.872 1.00 97.31 71 GLN A CA 1
ATOM 605 C C . GLN A 1 71 ? -7.665 2.101 16.044 1.00 97.31 71 GLN A C 1
ATOM 607 O O . GLN A 1 71 ? -8.625 2.235 16.808 1.00 97.31 71 GLN A O 1
ATOM 612 N N . ARG A 1 72 ? -6.721 1.172 16.236 1.00 97.88 72 ARG A N 1
ATOM 613 C CA . ARG A 1 72 ? -6.726 0.221 17.355 1.00 97.88 72 ARG A CA 1
ATOM 614 C C . ARG A 1 72 ? -6.607 0.923 18.706 1.00 97.88 72 ARG A C 1
ATOM 616 O O . ARG A 1 72 ? -7.368 0.603 19.616 1.00 97.88 72 ARG A O 1
ATOM 623 N N . ILE A 1 73 ? -5.721 1.913 18.825 1.00 97.94 73 ILE A N 1
ATOM 624 C CA . ILE A 1 73 ? -5.599 2.744 20.032 1.00 97.94 73 ILE A CA 1
ATOM 625 C C . ILE A 1 73 ? -6.926 3.454 20.321 1.00 97.94 73 ILE A C 1
ATOM 627 O O . ILE A 1 73 ? -7.434 3.357 21.436 1.00 97.94 73 ILE A O 1
ATOM 631 N N . ASN A 1 74 ? -7.540 4.086 19.319 1.00 97.50 74 ASN A N 1
ATOM 632 C CA . ASN A 1 74 ? -8.821 4.781 19.483 1.00 97.50 74 ASN A CA 1
ATOM 633 C C . ASN A 1 74 ? -9.967 3.833 19.879 1.00 97.50 74 ASN A C 1
ATOM 635 O O . ASN A 1 74 ? -10.875 4.220 20.616 1.00 97.50 74 ASN A O 1
ATOM 639 N N . ALA A 1 75 ? -9.971 2.595 19.381 1.00 96.31 75 ALA A N 1
ATOM 640 C CA . ALA A 1 75 ? -10.945 1.580 19.781 1.00 96.31 75 ALA A CA 1
ATOM 641 C C . ALA A 1 75 ? -10.744 1.151 21.244 1.00 96.31 75 ALA A C 1
ATOM 643 O O . ALA A 1 75 ? -11.701 1.140 22.018 1.00 96.31 75 ALA A O 1
ATOM 644 N N . LEU A 1 76 ? -9.499 0.878 21.646 1.00 96.62 76 LEU A N 1
ATOM 645 C CA . LEU A 1 76 ? -9.165 0.509 23.023 1.00 96.62 76 LEU A CA 1
ATOM 646 C C . LEU A 1 76 ? -9.455 1.646 24.010 1.00 96.62 76 LEU A C 1
ATOM 648 O O . LEU A 1 76 ? -10.007 1.401 25.077 1.00 96.62 76 LEU A O 1
ATOM 652 N N . GLN A 1 77 ? -9.157 2.895 23.650 1.00 97.75 77 GLN A N 1
ATOM 653 C CA . GLN A 1 77 ? -9.491 4.061 24.471 1.00 97.75 77 GLN A CA 1
ATOM 654 C C . GLN A 1 77 ? -11.003 4.195 24.693 1.00 97.75 77 GLN A C 1
ATOM 656 O O . GLN A 1 77 ? -11.432 4.446 25.820 1.00 97.75 77 GLN A O 1
ATOM 661 N N . ARG A 1 78 ? -11.821 3.967 23.654 1.00 96.69 78 ARG A N 1
ATOM 662 C CA . ARG A 1 78 ? -13.289 3.940 23.778 1.00 96.69 78 ARG A CA 1
ATOM 663 C C . ARG A 1 78 ? -13.770 2.809 24.688 1.00 96.69 78 ARG A C 1
ATOM 665 O O . ARG A 1 78 ? -14.615 3.051 25.546 1.00 96.69 78 ARG A O 1
ATOM 672 N N . ALA A 1 79 ? -13.202 1.610 24.557 1.00 95.56 79 ALA A N 1
ATOM 673 C CA . ALA A 1 79 ? -13.524 0.484 25.435 1.00 95.56 79 ALA A CA 1
ATOM 674 C C . ALA A 1 79 ? -13.166 0.781 26.903 1.00 95.56 79 ALA A C 1
ATOM 676 O O . ALA A 1 79 ? -13.974 0.548 27.797 1.00 95.56 79 ALA A O 1
ATOM 677 N N . ILE A 1 80 ? -11.999 1.382 27.161 1.00 96.69 80 ILE A N 1
ATOM 678 C CA . ILE A 1 80 ? -11.591 1.799 28.511 1.00 96.69 80 ILE A CA 1
ATOM 679 C C . ILE A 1 80 ? -12.557 2.842 29.080 1.00 96.69 80 ILE A C 1
ATOM 681 O O . ILE A 1 80 ? -12.942 2.738 30.244 1.00 96.69 80 ILE A O 1
ATOM 685 N N . ALA A 1 81 ? -12.961 3.840 28.289 1.00 96.00 81 ALA A N 1
ATOM 686 C CA . ALA A 1 81 ? -13.936 4.838 28.725 1.00 96.00 81 ALA A CA 1
ATOM 687 C C . ALA A 1 81 ? -15.287 4.192 29.080 1.00 96.00 81 ALA A C 1
ATOM 689 O O . ALA A 1 81 ? -15.840 4.482 30.139 1.00 96.00 81 ALA A O 1
ATOM 690 N N . SER A 1 82 ? -15.766 3.257 28.253 1.00 96.00 82 SER A N 1
ATOM 691 C CA . SER A 1 82 ? -16.986 2.485 28.516 1.00 96.00 82 SER A CA 1
ATOM 692 C C . SER A 1 82 ? -16.883 1.654 29.800 1.00 96.00 82 SER A C 1
ATOM 694 O O . SER A 1 82 ? -17.767 1.726 30.649 1.00 96.00 82 SER A O 1
ATOM 696 N N . HIS A 1 83 ? -15.776 0.936 30.012 1.00 94.88 83 HIS A N 1
ATOM 697 C CA . HIS A 1 83 ? -15.564 0.172 31.245 1.00 94.88 83 HIS A CA 1
ATOM 698 C C . HIS A 1 83 ? -15.469 1.064 32.485 1.00 94.88 83 HIS A C 1
ATOM 700 O O . HIS A 1 83 ? -15.988 0.701 33.538 1.00 94.88 83 HIS A O 1
ATOM 706 N N . ARG A 1 84 ? -14.848 2.244 32.381 1.00 94.94 84 ARG A N 1
ATOM 707 C CA . ARG A 1 84 ? -14.822 3.222 33.480 1.00 94.94 84 ARG A CA 1
ATOM 708 C C . ARG A 1 84 ? -16.219 3.728 33.822 1.00 94.94 84 ARG A C 1
ATOM 710 O O . ARG A 1 84 ? -16.534 3.831 35.004 1.00 94.94 84 ARG A O 1
ATOM 717 N N . GLN A 1 85 ? -17.042 4.002 32.811 1.00 93.75 85 GLN A N 1
ATOM 718 C CA . GLN A 1 85 ? -18.433 4.396 33.014 1.00 93.75 85 GLN A CA 1
ATOM 719 C C . GLN A 1 85 ? -19.218 3.278 33.709 1.00 93.75 85 GLN A C 1
ATOM 721 O O . GLN A 1 85 ? -19.809 3.518 34.756 1.00 93.75 85 GLN A O 1
ATOM 726 N N . LEU A 1 86 ? -19.109 2.040 33.217 1.00 94.94 86 LEU A N 1
ATOM 727 C CA . LEU A 1 86 ? -19.758 0.878 33.826 1.00 94.94 86 LEU A CA 1
ATOM 728 C C . LEU A 1 86 ? -19.341 0.686 35.292 1.00 94.94 86 LEU A C 1
ATOM 730 O O . LEU A 1 86 ? -20.190 0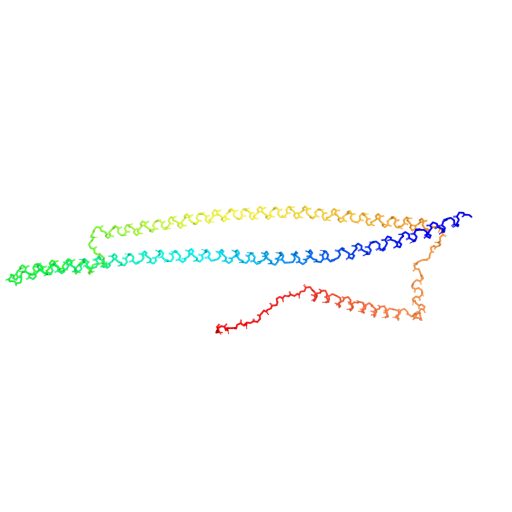.466 36.151 1.00 94.94 86 LEU A O 1
ATOM 734 N N . LEU A 1 87 ? -18.047 0.814 35.601 1.00 94.50 87 LEU A N 1
ATOM 735 C CA . LEU A 1 87 ? -17.553 0.737 36.977 1.00 94.50 87 LEU A CA 1
ATOM 736 C C . LEU A 1 87 ? -18.110 1.867 37.850 1.00 94.50 87 LEU A C 1
ATOM 738 O O . LEU A 1 87 ? -18.459 1.624 39.003 1.00 94.50 87 LEU A O 1
ATOM 742 N N . SER A 1 88 ? -18.212 3.089 37.324 1.00 93.38 88 SER A N 1
ATOM 743 C CA . SER A 1 88 ? -18.823 4.222 38.030 1.00 93.38 88 SER A CA 1
ATOM 744 C C . SER A 1 88 ? -20.304 3.971 38.327 1.00 93.38 88 SER A C 1
ATOM 746 O O . SER A 1 88 ? -20.762 4.194 39.452 1.00 93.38 88 SER A O 1
ATOM 748 N N . ASP A 1 89 ? -21.044 3.450 37.352 1.00 91.19 89 ASP A N 1
ATOM 749 C CA . ASP A 1 89 ? -22.467 3.140 37.487 1.00 91.19 89 ASP A CA 1
ATOM 750 C C . ASP A 1 89 ? -22.689 2.003 38.491 1.00 91.19 89 ASP A C 1
ATOM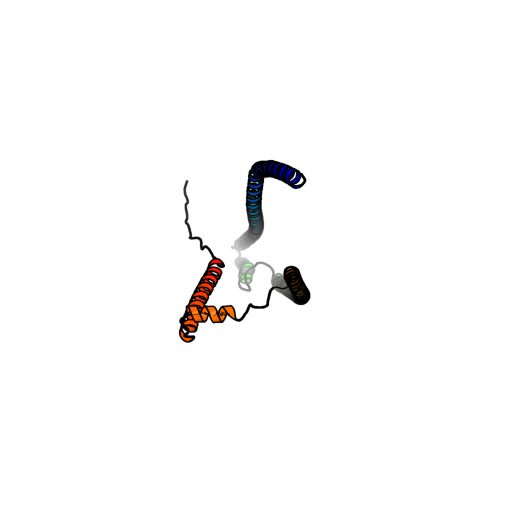 752 O O . ASP A 1 89 ? -23.517 2.128 39.396 1.00 91.19 89 ASP A O 1
ATOM 756 N N . GLN A 1 90 ? -21.872 0.947 38.430 1.00 92.88 90 GLN A N 1
ATOM 757 C CA . GLN A 1 90 ? -21.876 -0.145 39.408 1.00 92.88 90 GLN A CA 1
ATOM 758 C C . GLN A 1 90 ? -21.536 0.351 40.817 1.00 92.88 90 GLN A C 1
ATOM 760 O O . GLN A 1 90 ? -22.257 0.052 41.769 1.00 92.88 90 GLN A O 1
ATOM 765 N N . GLN A 1 91 ? -20.482 1.157 40.976 1.00 93.31 91 GLN A N 1
ATOM 766 C CA . GLN A 1 91 ? -20.128 1.745 42.272 1.00 93.31 91 GLN A CA 1
ATOM 767 C C . GLN A 1 91 ? -21.245 2.636 42.817 1.00 93.31 91 GLN A C 1
ATOM 769 O O . GLN A 1 91 ? -21.488 2.653 44.025 1.00 93.31 91 GLN A O 1
ATOM 774 N N . THR A 1 92 ? -21.924 3.385 41.951 1.00 92.62 92 THR A N 1
ATOM 775 C CA . THR A 1 92 ? -23.079 4.204 42.330 1.00 92.62 92 THR A CA 1
ATOM 776 C C . THR A 1 92 ? -24.250 3.325 42.761 1.00 92.62 92 THR A C 1
ATOM 778 O O . THR A 1 92 ? -24.863 3.601 43.792 1.00 92.62 92 THR A O 1
ATOM 781 N N . GLY A 1 93 ? -24.515 2.234 42.040 1.00 88.81 93 GLY A N 1
ATOM 782 C CA . GLY A 1 93 ? -25.512 1.227 42.402 1.00 88.81 93 GLY A CA 1
ATOM 783 C C . GLY A 1 93 ? -25.253 0.619 43.782 1.00 88.81 93 GLY A C 1
ATOM 784 O O . GLY A 1 93 ? -26.136 0.645 44.638 1.00 88.81 93 GLY A O 1
ATOM 785 N N . VAL A 1 94 ? -24.015 0.186 44.045 1.00 91.75 94 VAL A N 1
ATOM 786 C CA . VAL A 1 94 ? -23.591 -0.349 45.351 1.00 91.75 94 VAL A CA 1
ATOM 787 C C . VAL A 1 94 ? -23.744 0.695 46.461 1.00 91.75 94 VAL A C 1
ATOM 789 O O . VAL A 1 94 ? -24.240 0.379 47.542 1.00 91.75 94 VAL A O 1
ATOM 792 N N . ARG A 1 95 ? -23.363 1.958 46.216 1.00 92.75 95 ARG A N 1
ATOM 793 C CA . ARG A 1 95 ? -23.554 3.041 47.199 1.00 92.75 95 ARG A CA 1
ATOM 794 C C . ARG A 1 95 ? -25.032 3.275 47.505 1.00 92.75 95 ARG A C 1
ATOM 796 O O . ARG A 1 95 ? -25.364 3.415 48.677 1.00 92.75 95 ARG A O 1
ATOM 803 N N . ARG A 1 96 ? -25.902 3.294 46.487 1.00 91.56 96 ARG A N 1
ATOM 804 C CA . ARG A 1 96 ? -27.358 3.447 46.658 1.00 91.56 96 ARG A CA 1
ATOM 805 C C . ARG A 1 96 ? -27.942 2.298 47.477 1.00 91.56 96 ARG A C 1
ATOM 807 O O . ARG A 1 96 ? -28.606 2.561 48.469 1.00 91.56 96 ARG A O 1
ATOM 814 N N . PHE A 1 97 ? -27.606 1.053 47.132 1.00 91.19 97 PHE A N 1
ATOM 815 C CA . PHE A 1 97 ? -28.034 -0.123 47.894 1.00 91.19 97 PHE A CA 1
ATOM 816 C C . PHE A 1 97 ? -27.588 -0.050 49.358 1.00 91.19 97 PHE A C 1
ATOM 818 O O . PHE A 1 97 ? -28.371 -0.313 50.264 1.00 91.19 97 PHE A O 1
ATOM 825 N N . ARG A 1 98 ? -26.342 0.373 49.614 1.00 91.56 98 ARG A N 1
ATOM 826 C CA . ARG A 1 98 ? -25.832 0.555 50.979 1.00 91.56 98 ARG A CA 1
ATOM 827 C C . ARG A 1 98 ? -26.627 1.601 51.766 1.00 91.56 98 ARG A C 1
ATOM 829 O O . ARG A 1 98 ? -26.869 1.390 52.950 1.00 91.56 98 ARG A O 1
ATOM 836 N N . CYS A 1 99 ? -27.008 2.716 51.141 1.00 90.19 99 CYS A N 1
ATOM 837 C CA . CYS A 1 99 ? -27.849 3.729 51.783 1.00 90.19 99 CYS A CA 1
ATOM 838 C C . CYS A 1 99 ? -29.247 3.181 52.101 1.00 90.19 99 CYS A C 1
ATOM 840 O O . CYS A 1 99 ? -29.714 3.341 53.224 1.00 90.19 99 CYS A O 1
ATOM 842 N N . ASP A 1 100 ? -29.873 2.481 51.155 1.00 89.38 100 ASP A N 1
ATOM 843 C CA . ASP A 1 100 ? -31.202 1.889 51.343 1.00 89.38 100 ASP A CA 1
ATOM 844 C C . ASP A 1 100 ? -31.190 0.802 52.435 1.00 89.38 100 ASP A C 1
ATOM 846 O O . ASP A 1 100 ? -32.109 0.711 53.250 1.00 89.38 100 ASP A O 1
ATOM 850 N N . LEU A 1 101 ? -30.111 0.015 52.514 1.00 90.69 101 LEU A N 1
ATOM 851 C CA . LEU A 1 101 ? -29.900 -0.958 53.586 1.00 90.69 101 LEU A CA 1
ATOM 852 C C . LEU A 1 101 ? -29.748 -0.261 54.943 1.00 90.69 101 LEU A C 1
ATOM 854 O O . LEU A 1 101 ? -30.339 -0.704 55.926 1.00 90.69 101 LEU A O 1
ATOM 858 N N . HIS A 1 102 ? -28.996 0.842 55.007 1.00 90.38 102 HIS A N 1
ATOM 859 C CA . HIS A 1 102 ? -28.860 1.634 56.230 1.00 90.38 102 HIS A CA 1
ATOM 860 C C . HIS A 1 102 ? -30.212 2.201 56.699 1.00 90.38 102 HIS A C 1
ATOM 862 O O . HIS A 1 102 ? -30.490 2.193 57.898 1.00 90.38 102 HIS A O 1
ATOM 868 N N . GLU A 1 103 ? -31.076 2.630 55.774 1.00 87.81 103 GLU A N 1
ATOM 869 C CA . GLU A 1 103 ? -32.436 3.064 56.115 1.00 87.81 103 GLU A CA 1
ATOM 870 C C . GLU A 1 103 ? -33.280 1.900 56.661 1.00 87.81 103 GLU A C 1
ATOM 872 O O . GLU A 1 103 ? -33.955 2.056 57.674 1.00 87.81 103 GLU A O 1
ATOM 877 N N . CYS A 1 104 ? -33.166 0.692 56.093 1.00 87.50 104 CYS A N 1
ATOM 878 C CA . CYS A 1 104 ? -33.849 -0.493 56.630 1.00 87.50 104 CYS A CA 1
ATOM 879 C C . CYS A 1 104 ? -33.408 -0.828 58.063 1.00 87.50 104 CYS A C 1
ATOM 881 O O . CYS A 1 104 ? -34.244 -1.124 58.916 1.00 87.50 104 CYS A O 1
ATOM 883 N N . VAL A 1 105 ? -32.104 -0.752 58.352 1.00 88.62 105 VAL A N 1
ATOM 884 C CA . VAL A 1 105 ? -31.552 -1.018 59.695 1.00 88.62 105 VAL A CA 1
ATOM 885 C C . VAL A 1 105 ? -32.105 -0.042 60.737 1.00 88.62 105 VAL A C 1
ATOM 887 O O . VAL A 1 105 ? -32.256 -0.402 61.902 1.00 88.62 105 VAL A O 1
ATOM 890 N N . ARG A 1 106 ? -32.485 1.176 60.344 1.00 87.31 106 ARG A N 1
ATOM 891 C CA . ARG A 1 106 ? -33.092 2.157 61.251 1.00 87.31 106 ARG A CA 1
ATOM 892 C C . ARG A 1 106 ? -34.450 1.705 61.811 1.00 87.31 106 ARG A C 1
ATOM 894 O O . ARG A 1 106 ? -34.817 2.114 62.910 1.00 87.31 106 ARG A O 1
ATOM 901 N N . HIS A 1 107 ? -35.157 0.822 61.105 1.00 88.06 107 HIS A N 1
ATOM 902 C CA . HIS A 1 107 ? -36.452 0.264 61.510 1.00 88.06 107 HIS A CA 1
ATOM 903 C C . HIS A 1 107 ? -36.342 -1.044 62.314 1.00 88.06 107 HIS A C 1
ATOM 905 O O . HIS A 1 107 ? -37.346 -1.713 62.540 1.00 88.06 107 HIS A O 1
ATOM 911 N N . LEU A 1 108 ? -35.149 -1.416 62.804 1.00 80.88 108 LEU A N 1
ATOM 912 C CA . LEU A 1 108 ? -34.930 -2.684 63.520 1.00 80.88 108 LEU A CA 1
ATOM 913 C C . LEU A 1 108 ? -35.824 -2.865 64.762 1.00 80.88 108 LEU A C 1
ATOM 915 O O . LEU A 1 108 ? -36.158 -3.988 65.129 1.00 80.88 108 LEU A O 1
ATOM 919 N N . GLN A 1 109 ? -36.208 -1.767 65.417 1.00 87.38 109 GLN A N 1
ATOM 920 C CA . GLN A 1 109 ? -37.057 -1.791 66.614 1.00 87.38 109 GLN A CA 1
ATOM 921 C C . GLN A 1 109 ? -38.557 -1.919 66.290 1.00 87.38 109 GLN A C 1
ATOM 923 O O . GLN A 1 109 ? -39.334 -2.294 67.168 1.00 87.38 109 GLN A O 1
ATOM 928 N N . THR A 1 110 ? -38.979 -1.645 65.047 1.00 90.25 110 THR A N 1
ATOM 929 C CA . THR A 1 110 ? -40.378 -1.727 64.604 1.00 90.25 110 THR A CA 1
ATOM 930 C C . THR A 1 110 ? -40.566 -2.854 63.575 1.00 90.25 110 THR A C 1
ATOM 932 O O . THR A 1 110 ? -40.396 -2.652 62.372 1.00 90.25 110 THR 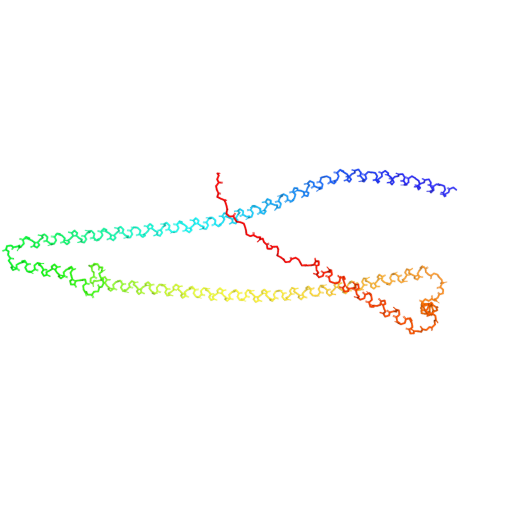A O 1
ATOM 935 N N . PRO A 1 111 ? -40.982 -4.065 64.002 1.00 85.06 111 PRO A N 1
ATOM 936 C CA . PRO A 1 111 ? -40.979 -5.252 63.137 1.00 85.06 111 PRO A CA 1
ATOM 937 C C . PRO A 1 111 ? -41.919 -5.154 61.923 1.00 85.06 111 PRO A C 1
ATOM 939 O O . PRO A 1 111 ? -41.647 -5.761 60.890 1.00 85.06 111 PRO A O 1
ATOM 942 N N . LYS A 1 112 ? -43.011 -4.379 62.016 1.00 88.44 112 LYS A N 1
ATOM 943 C CA . LYS A 1 112 ? -43.948 -4.169 60.897 1.00 88.44 112 LYS A CA 1
ATOM 944 C C . LYS A 1 112 ? -43.357 -3.277 59.799 1.00 88.44 112 LYS A C 1
ATOM 946 O O . LYS A 1 112 ? -43.490 -3.600 58.622 1.00 88.44 112 LYS A O 1
ATOM 951 N N . ASP A 1 113 ? -42.671 -2.201 60.180 1.00 86.94 113 ASP A N 1
ATOM 952 C CA . ASP A 1 113 ? -42.070 -1.258 59.228 1.00 86.94 113 ASP A CA 1
ATOM 953 C C . ASP A 1 113 ? -40.814 -1.839 58.576 1.00 86.94 113 ASP A C 1
ATOM 955 O O . ASP A 1 113 ? -40.577 -1.612 57.387 1.00 86.94 113 ASP A O 1
ATOM 959 N N . LEU A 1 114 ? -40.050 -2.646 59.325 1.00 89.25 114 LEU A N 1
ATOM 960 C CA . LEU A 1 114 ? -38.902 -3.386 58.805 1.00 89.25 114 LEU A CA 1
ATOM 961 C C . LEU A 1 114 ? -39.316 -4.361 57.695 1.00 89.25 114 LEU A C 1
ATOM 963 O O . LEU A 1 114 ? -38.693 -4.379 56.637 1.00 89.25 114 LEU A O 1
ATOM 967 N N . ALA A 1 115 ? -40.381 -5.143 57.905 1.00 87.50 115 ALA A N 1
ATOM 968 C CA . ALA A 1 115 ? -40.876 -6.084 56.900 1.00 87.50 115 ALA A CA 1
ATOM 969 C C . ALA A 1 115 ? -41.298 -5.374 55.600 1.00 87.50 115 ALA A C 1
ATOM 971 O O . ALA A 1 115 ? -41.000 -5.859 54.508 1.00 87.50 115 ALA A O 1
ATOM 972 N N . LEU A 1 116 ? -41.932 -4.199 55.709 1.00 88.94 116 LEU A N 1
ATOM 973 C CA . LEU A 1 116 ? -42.292 -3.371 54.555 1.00 88.94 116 LEU A CA 1
ATOM 974 C C . LEU A 1 116 ? -41.059 -2.840 53.811 1.00 88.94 116 LEU A C 1
ATOM 976 O O . LEU A 1 116 ? -40.998 -2.954 52.588 1.00 88.94 116 LEU A O 1
ATOM 980 N N . HIS A 1 117 ? -40.066 -2.305 54.525 1.00 87.00 117 HIS A N 1
ATOM 981 C CA . HIS A 1 117 ? -38.847 -1.772 53.907 1.00 87.00 117 HIS A CA 1
ATOM 982 C C . HIS A 1 117 ? -38.000 -2.872 53.253 1.00 87.00 117 HIS A C 1
ATOM 984 O O . HIS A 1 117 ? -37.511 -2.689 52.141 1.00 87.00 117 HIS A O 1
ATOM 990 N N . VAL A 1 118 ? -37.896 -4.050 53.874 1.00 88.94 118 VAL A N 1
ATOM 991 C CA . VAL A 1 118 ? -37.207 -5.210 53.284 1.00 88.94 118 VAL A CA 1
ATOM 992 C C . VAL A 1 118 ? -37.929 -5.705 52.027 1.00 88.94 118 VAL A C 1
ATOM 994 O O . VAL A 1 118 ? -37.272 -5.989 51.026 1.00 88.94 118 VAL A O 1
ATOM 997 N N . ALA A 1 119 ? -39.266 -5.750 52.027 1.00 87.56 119 ALA A N 1
ATOM 998 C CA . ALA A 1 119 ? -40.043 -6.108 50.839 1.00 87.56 119 ALA A CA 1
ATOM 999 C C . ALA A 1 119 ? -39.860 -5.092 49.694 1.00 87.56 119 ALA A C 1
ATOM 1001 O O . ALA A 1 119 ? -39.715 -5.480 48.535 1.00 87.56 119 ALA A O 1
ATOM 1002 N N . GLN A 1 120 ? -39.808 -3.791 50.004 1.00 87.75 120 GLN A N 1
ATOM 1003 C CA . GLN A 1 120 ? -39.502 -2.746 49.020 1.00 87.75 120 GLN A CA 1
ATOM 1004 C C . GLN A 1 120 ? -38.089 -2.901 48.444 1.00 87.75 120 GLN A C 1
ATOM 1006 O O . GLN A 1 120 ? -37.902 -2.775 47.235 1.00 87.75 120 GLN A O 1
ATOM 1011 N N . LEU A 1 121 ? -37.106 -3.216 49.289 1.00 87.81 121 LEU A N 1
ATOM 1012 C CA . LEU A 1 121 ? -35.712 -3.391 48.886 1.00 87.81 121 LEU A CA 1
ATOM 1013 C C . LEU A 1 121 ? -35.533 -4.641 48.006 1.00 87.81 121 LEU A C 1
ATOM 1015 O O . LEU A 1 121 ? -34.873 -4.570 46.969 1.00 87.81 121 LEU A O 1
ATOM 1019 N N . TYR A 1 122 ? -36.205 -5.746 48.346 1.00 86.00 122 TYR A N 1
ATOM 1020 C CA . TYR A 1 122 ? -36.272 -6.954 47.517 1.00 86.00 122 TYR A CA 1
ATOM 1021 C C . TYR A 1 122 ? -36.902 -6.672 46.145 1.00 86.00 122 TYR A C 1
ATOM 1023 O O . TYR A 1 122 ? -36.324 -7.011 45.116 1.00 86.00 122 TYR A O 1
ATOM 1031 N N . ASN A 1 123 ? -38.034 -5.967 46.092 1.00 86.44 123 ASN A N 1
ATOM 1032 C CA . ASN A 1 123 ? -38.678 -5.645 44.814 1.00 86.44 123 ASN A CA 1
ATOM 1033 C C . ASN A 1 123 ? -37.826 -4.710 43.934 1.00 86.44 123 ASN A C 1
ATOM 1035 O O . ASN A 1 123 ? -37.789 -4.852 42.711 1.00 86.44 123 ASN A O 1
ATOM 1039 N N . LYS A 1 124 ? -37.112 -3.767 44.556 1.00 85.75 124 LYS A N 1
ATOM 1040 C CA . LYS A 1 124 ? -36.290 -2.766 43.866 1.00 85.75 124 LYS A CA 1
ATOM 1041 C C . LYS A 1 124 ? -34.986 -3.330 43.295 1.00 85.75 124 LYS A C 1
ATOM 1043 O O . LYS A 1 124 ? -34.558 -2.876 42.239 1.00 85.75 124 LYS A O 1
ATOM 1048 N N . TYR A 1 125 ? -34.349 -4.275 43.987 1.00 84.06 125 TYR A N 1
ATOM 1049 C CA . TYR A 1 125 ? -33.019 -4.778 43.619 1.00 84.06 125 TYR A CA 1
ATOM 1050 C C . TYR A 1 125 ? -32.991 -6.240 43.158 1.00 84.06 125 TYR A C 1
ATOM 1052 O O . TYR A 1 125 ? -32.037 -6.613 42.490 1.00 84.06 125 TYR A O 1
ATOM 1060 N N . VAL A 1 126 ? -34.000 -7.052 43.497 1.00 77.19 126 VAL A N 1
ATOM 1061 C CA . VAL A 1 126 ? -34.043 -8.497 43.190 1.00 77.19 126 VAL A CA 1
ATOM 1062 C C . VAL A 1 126 ? -35.171 -8.830 42.213 1.00 77.19 126 VAL A C 1
ATOM 1064 O O . VAL A 1 126 ? -34.920 -9.430 41.176 1.00 77.19 126 VAL A O 1
ATOM 1067 N N . ALA A 1 127 ? -36.403 -8.361 42.449 1.00 63.06 127 ALA A N 1
ATOM 1068 C CA . ALA A 1 127 ? -37.514 -8.634 41.521 1.00 63.06 127 ALA A CA 1
ATOM 1069 C C . ALA A 1 127 ? -37.372 -7.908 40.167 1.00 63.06 127 ALA A C 1
ATOM 1071 O O . ALA A 1 127 ? -37.974 -8.313 39.178 1.00 63.06 127 ALA A O 1
ATOM 1072 N N . SER A 1 128 ? -36.563 -6.845 40.115 1.00 54.97 128 SER A N 1
ATOM 1073 C CA . SER A 1 128 ? -36.179 -6.191 38.857 1.00 54.97 128 SER A CA 1
ATOM 1074 C C . SER A 1 128 ? -35.063 -6.934 38.099 1.00 54.97 128 SER A C 1
ATOM 1076 O O . SER A 1 128 ? -34.825 -6.599 36.945 1.00 54.97 128 SER A O 1
ATOM 1078 N N . ASP A 1 129 ? -34.391 -7.914 38.719 1.00 50.94 129 ASP A N 1
ATOM 1079 C CA . ASP A 1 129 ? -33.270 -8.678 38.137 1.00 50.94 129 ASP A CA 1
ATOM 1080 C C . ASP A 1 129 ? -33.725 -10.047 37.578 1.00 50.94 129 ASP A C 1
ATOM 1082 O O . ASP A 1 129 ? -33.253 -10.478 36.529 1.00 50.94 129 ASP A O 1
ATOM 1086 N N . ASP A 1 130 ? -34.732 -10.684 38.193 1.00 46.78 130 ASP A N 1
ATOM 1087 C CA . ASP A 1 130 ? -35.260 -12.001 37.773 1.00 46.78 130 ASP A CA 1
ATOM 1088 C C . ASP A 1 130 ? -36.205 -11.963 36.543 1.00 46.78 130 ASP A C 1
ATOM 1090 O O . ASP A 1 130 ? -36.651 -13.006 36.062 1.00 46.78 130 ASP A O 1
ATOM 1094 N N . GLY A 1 131 ? -36.533 -10.777 36.014 1.00 44.41 131 GLY A N 1
ATOM 1095 C CA . GLY A 1 131 ? -37.538 -10.607 34.950 1.00 44.41 131 GLY A CA 1
ATOM 1096 C C . GLY A 1 131 ? -37.011 -10.487 33.516 1.00 44.41 131 GLY A C 1
ATOM 1097 O O . GLY A 1 131 ? -37.708 -10.871 32.582 1.00 44.41 131 GLY A O 1
ATOM 1098 N N . ALA A 1 132 ? -35.810 -9.954 33.314 1.00 42.31 132 ALA A N 1
ATOM 1099 C CA . ALA A 1 132 ? -35.137 -9.860 32.019 1.00 42.31 132 ALA A CA 1
ATOM 1100 C C . ALA A 1 132 ? -33.771 -9.212 32.261 1.00 42.31 132 ALA A C 1
ATOM 1102 O O . ALA A 1 132 ? -33.720 -8.124 32.822 1.00 42.31 132 ALA A O 1
ATOM 1103 N N . GLY A 1 133 ? -32.706 -9.902 31.843 1.00 39.75 133 GLY A N 1
ATOM 1104 C CA . GLY A 1 133 ? -31.288 -9.525 31.913 1.00 39.75 133 GLY A CA 1
ATOM 1105 C C . GLY A 1 133 ? -30.960 -8.137 32.466 1.00 39.75 133 GLY A C 1
ATOM 1106 O O . GLY A 1 133 ? -31.224 -7.124 31.821 1.00 39.75 133 GLY A O 1
ATOM 1107 N N . GLY A 1 134 ? -30.306 -8.112 33.627 1.00 45.38 134 GLY A N 1
ATOM 1108 C CA . GLY A 1 134 ? -29.893 -6.892 34.299 1.00 45.38 134 GLY A CA 1
ATOM 1109 C C . GLY A 1 134 ? -29.208 -5.868 33.393 1.00 45.38 134 GLY A C 1
ATOM 1110 O O . GLY A 1 134 ? -28.098 -6.083 32.922 1.00 45.38 134 GLY A O 1
ATOM 1111 N N . VAL A 1 135 ? -29.854 -4.711 33.244 1.00 42.03 135 VAL A N 1
ATOM 1112 C CA . VAL A 1 135 ? -29.263 -3.365 33.237 1.00 42.03 135 VAL A CA 1
ATOM 1113 C C . VAL A 1 135 ? -30.326 -2.445 33.849 1.00 42.03 135 VAL A C 1
ATOM 1115 O O . VAL A 1 135 ? -31.514 -2.567 33.568 1.00 42.03 135 VAL A O 1
ATOM 1118 N N . GLY A 1 136 ? -29.908 -1.583 34.773 1.00 39.03 136 GLY A N 1
ATOM 1119 C CA . GLY A 1 136 ? -30.794 -0.921 35.723 1.00 39.03 136 GLY A CA 1
ATOM 1120 C C . GLY A 1 136 ? -31.887 -0.021 35.139 1.00 39.03 136 GLY A C 1
ATOM 1121 O O . GLY A 1 136 ? -31.741 0.591 34.091 1.00 39.03 136 GLY A O 1
ATOM 1122 N N . SER A 1 137 ? -32.940 0.147 35.947 1.00 45.00 137 SER A N 1
ATOM 1123 C CA . SER A 1 137 ? -33.789 1.343 36.009 1.00 45.00 137 SER A CA 1
ATOM 1124 C C . SER A 1 137 ? -34.301 1.872 34.661 1.00 45.00 137 SER A C 1
ATOM 1126 O O . SER A 1 137 ? -33.895 2.944 34.216 1.00 45.00 137 SER A O 1
ATOM 1128 N N . GLY A 1 138 ? -35.284 1.196 34.067 1.00 40.66 138 GLY A N 1
ATOM 1129 C CA . GLY A 1 138 ? -36.001 1.770 32.932 1.00 40.66 138 GLY A CA 1
ATOM 1130 C C . GLY A 1 138 ? -37.093 0.871 32.376 1.00 40.66 138 GLY A C 1
ATOM 1131 O O . GLY A 1 138 ? -36.947 0.332 31.289 1.00 40.66 138 GLY A O 1
ATOM 1132 N N . ALA A 1 139 ? -38.235 0.774 33.057 1.00 39.50 139 ALA A N 1
ATOM 1133 C CA . ALA A 1 139 ? -39.437 0.156 32.481 1.00 39.50 139 ALA A CA 1
ATOM 1134 C C . ALA A 1 139 ? -39.983 0.915 31.242 1.00 39.50 139 ALA A C 1
ATOM 1136 O O . ALA A 1 139 ? -40.833 0.393 30.533 1.00 39.50 139 ALA A O 1
ATOM 1137 N N . ALA A 1 140 ? -39.463 2.114 30.946 1.00 43.59 140 ALA A N 1
ATOM 1138 C CA . ALA A 1 140 ? -39.660 2.823 29.677 1.00 43.59 140 ALA A CA 1
ATOM 1139 C C . ALA A 1 140 ? -38.502 2.622 28.671 1.00 43.59 140 ALA A C 1
ATOM 1141 O O . ALA A 1 140 ? -38.656 2.929 27.497 1.00 43.59 140 ALA A O 1
ATOM 1142 N N . ALA A 1 141 ? -37.355 2.090 29.113 1.00 47.91 141 ALA A N 1
ATOM 1143 C CA . ALA A 1 141 ? -36.148 1.929 28.303 1.00 47.91 141 ALA A CA 1
ATOM 1144 C C . ALA A 1 141 ? -36.072 0.568 27.592 1.00 47.91 141 ALA A C 1
ATOM 1146 O O . ALA A 1 141 ? -35.379 0.457 26.596 1.00 47.91 141 ALA A O 1
ATOM 1147 N N . GLY A 1 142 ? -36.793 -0.465 28.046 1.00 46.84 142 GLY A N 1
ATOM 1148 C CA . GLY A 1 142 ? -36.826 -1.766 27.357 1.00 46.84 142 GLY A CA 1
ATOM 1149 C C . GLY A 1 142 ? -37.441 -1.683 25.955 1.00 46.84 142 GLY A C 1
ATOM 1150 O O . GLY A 1 142 ? -36.887 -2.233 25.008 1.00 46.84 142 GLY A O 1
ATOM 1151 N N . SER A 1 143 ? -38.525 -0.913 25.793 1.00 51.88 143 SER A N 1
ATOM 1152 C CA . SER A 1 143 ? -39.088 -0.632 24.465 1.00 51.88 143 SER A CA 1
ATOM 1153 C C . SER A 1 143 ? -38.205 0.301 23.643 1.00 51.88 143 SER A C 1
ATOM 1155 O O . SER A 1 143 ? -38.209 0.198 22.425 1.00 51.88 143 SER A O 1
ATOM 1157 N N . ASP A 1 144 ? -37.459 1.197 24.293 1.00 53.50 144 ASP A N 1
ATOM 1158 C CA . ASP A 1 144 ? -36.536 2.131 23.637 1.00 53.50 144 ASP A CA 1
ATOM 1159 C C . ASP A 1 144 ? -35.262 1.425 23.155 1.00 53.50 144 ASP A C 1
ATOM 1161 O O . ASP A 1 144 ? -34.809 1.687 22.051 1.00 53.50 144 ASP A O 1
ATOM 1165 N N . VAL A 1 145 ? -34.731 0.464 23.915 1.00 63.22 145 VAL A N 1
ATOM 1166 C CA . VAL A 1 145 ? -33.595 -0.382 23.516 1.00 63.22 145 VAL A CA 1
ATOM 1167 C C . VAL A 1 145 ? -34.015 -1.330 22.399 1.00 63.22 145 VAL A C 1
ATOM 1169 O O . VAL A 1 145 ? -33.283 -1.506 21.430 1.00 63.22 145 VAL A O 1
ATOM 1172 N N . GLU A 1 146 ? -35.209 -1.916 22.478 1.00 63.88 146 GLU A N 1
ATOM 1173 C CA . GLU A 1 146 ? -35.730 -2.755 21.400 1.00 63.88 146 GLU A CA 1
ATOM 1174 C C . GLU A 1 146 ? -36.058 -1.929 20.142 1.00 63.88 146 GLU A C 1
ATOM 1176 O O . GLU A 1 146 ? -35.771 -2.367 19.025 1.00 63.88 146 GLU A O 1
ATOM 1181 N N . ALA A 1 147 ? -36.546 -0.693 20.299 1.00 72.12 147 ALA A N 1
ATOM 1182 C CA . ALA A 1 147 ? -36.703 0.264 19.206 1.00 72.12 147 ALA A CA 1
ATOM 1183 C C . ALA A 1 147 ? -35.352 0.731 18.633 1.00 72.12 147 ALA A C 1
ATOM 1185 O O . ALA A 1 147 ? -35.221 0.834 17.414 1.00 72.12 147 ALA A O 1
ATOM 1186 N N . GLU A 1 148 ? -34.325 0.952 19.458 1.00 76.12 148 GLU A N 1
ATOM 1187 C CA . GLU A 1 148 ? -32.959 1.273 19.022 1.00 76.12 148 GLU A CA 1
ATOM 1188 C C . GLU A 1 148 ? -32.324 0.108 18.261 1.00 76.12 148 GLU A C 1
ATOM 1190 O O . GLU A 1 148 ? -31.722 0.323 17.210 1.00 76.12 148 GLU A O 1
ATOM 1195 N N . ILE A 1 149 ? -32.503 -1.131 18.727 1.00 78.62 149 ILE A N 1
ATOM 1196 C CA . ILE A 1 149 ? -32.036 -2.334 18.026 1.00 78.62 149 ILE A CA 1
ATOM 1197 C C . ILE A 1 149 ? -32.736 -2.458 16.668 1.00 78.62 149 ILE A C 1
ATOM 1199 O O . ILE A 1 149 ? -32.083 -2.738 15.662 1.00 78.62 149 ILE A O 1
ATOM 1203 N N . GLN A 1 150 ? -34.046 -2.207 16.601 1.00 80.88 150 GLN A N 1
ATOM 1204 C CA . GLN A 1 150 ? -34.796 -2.220 15.342 1.00 80.88 150 GLN A CA 1
ATOM 1205 C C . GLN A 1 150 ? -34.374 -1.088 14.393 1.00 80.88 150 GLN A C 1
ATOM 1207 O O . GLN A 1 150 ? -34.236 -1.320 13.188 1.00 80.88 150 GLN A O 1
ATOM 1212 N N . LEU A 1 151 ? -34.121 0.117 14.910 1.00 87.38 151 LEU A N 1
ATOM 1213 C CA . LEU A 1 151 ? -33.620 1.256 14.136 1.00 87.38 151 LEU A CA 1
ATOM 1214 C C . LEU A 1 151 ? -32.208 0.999 13.603 1.00 87.38 151 LEU A C 1
ATOM 1216 O O . LEU A 1 151 ? -31.932 1.268 12.432 1.00 87.38 151 LEU A O 1
ATOM 1220 N N . GLU A 1 152 ? -31.327 0.432 14.423 1.00 83.56 152 GLU A N 1
ATOM 1221 C CA . GLU A 1 152 ? -29.965 0.092 14.023 1.00 83.56 152 GLU A CA 1
ATOM 1222 C C . GLU A 1 152 ? -29.960 -1.066 13.014 1.00 83.56 152 GLU A C 1
ATOM 1224 O O . GLU A 1 152 ? -29.245 -1.005 12.013 1.00 83.56 152 GLU A O 1
ATOM 1229 N N . TYR A 1 153 ? -30.837 -2.062 13.176 1.00 89.44 153 TYR A N 1
ATOM 1230 C CA . TYR A 1 153 ? -31.058 -3.106 12.174 1.00 89.44 153 TYR A CA 1
ATOM 1231 C C . TYR A 1 153 ? -31.571 -2.527 10.846 1.00 89.44 153 TYR A C 1
ATOM 1233 O O . TYR A 1 153 ? -31.053 -2.864 9.778 1.00 89.44 153 TYR A O 1
ATOM 1241 N N . ALA A 1 154 ? -32.542 -1.608 10.882 1.00 90.25 154 ALA A N 1
ATOM 1242 C CA . ALA A 1 154 ? -33.055 -0.935 9.689 1.00 90.25 154 ALA A CA 1
ATOM 1243 C C . ALA A 1 154 ? -31.967 -0.104 8.991 1.00 90.25 154 ALA A C 1
ATOM 1245 O O . ALA A 1 154 ? -31.839 -0.144 7.764 1.00 90.25 154 ALA A O 1
ATOM 1246 N N . ARG A 1 155 ? -31.129 0.593 9.763 1.00 92.00 155 ARG A N 1
ATOM 1247 C CA . ARG A 1 155 ? -29.986 1.362 9.263 1.00 92.00 155 ARG A CA 1
ATOM 1248 C C . ARG A 1 155 ? -28.929 0.463 8.619 1.00 92.00 155 ARG A C 1
ATOM 1250 O O . ARG A 1 155 ? -28.460 0.769 7.521 1.00 92.00 155 ARG A O 1
ATOM 1257 N N . GLN A 1 156 ? -28.580 -0.654 9.255 1.00 91.44 156 GLN A N 1
ATOM 1258 C CA . GLN A 1 156 ? -27.632 -1.633 8.713 1.00 91.44 156 GLN A CA 1
ATOM 1259 C C . GLN A 1 156 ? -28.168 -2.297 7.441 1.00 91.44 156 GLN A C 1
ATOM 1261 O O . GLN A 1 156 ? -27.444 -2.396 6.448 1.00 91.44 156 GLN A O 1
ATOM 1266 N N . LYS A 1 157 ? -29.453 -2.666 7.420 1.00 94.81 157 LYS A N 1
ATOM 1267 C CA . LYS A 1 157 ? -30.133 -3.179 6.226 1.00 94.81 157 LYS A CA 1
ATOM 1268 C C . LYS A 1 157 ? -30.093 -2.163 5.085 1.00 94.81 157 LYS A C 1
ATOM 1270 O O . LYS A 1 157 ? -29.678 -2.508 3.984 1.00 94.81 157 LYS A O 1
ATOM 1275 N N . GLN A 1 158 ? -30.430 -0.901 5.350 1.00 94.25 158 GLN A N 1
ATOM 1276 C CA . GLN A 1 158 ? -30.395 0.156 4.339 1.00 94.25 158 GLN A CA 1
ATOM 1277 C C . GLN A 1 158 ? -28.970 0.410 3.817 1.00 94.25 158 GLN A C 1
ATOM 1279 O O . GLN A 1 158 ? -28.780 0.685 2.630 1.00 94.25 158 GLN A O 1
ATOM 1284 N N . TYR A 1 159 ? -27.952 0.320 4.678 1.00 94.81 159 TYR A N 1
ATOM 1285 C CA . TYR A 1 159 ? -26.551 0.417 4.265 1.00 94.81 159 TYR A CA 1
ATOM 1286 C C . TYR A 1 159 ? -26.151 -0.744 3.351 1.00 94.81 159 TYR A C 1
ATOM 1288 O O . TYR A 1 159 ? -25.569 -0.512 2.291 1.00 94.81 159 TYR A O 1
ATOM 1296 N N . LEU A 1 160 ? -26.506 -1.977 3.719 1.00 94.88 160 LEU A N 1
ATOM 1297 C CA . LEU A 1 160 ? -26.267 -3.164 2.899 1.00 94.88 160 LEU A CA 1
ATOM 1298 C C . LEU A 1 160 ? -26.991 -3.069 1.553 1.00 94.88 160 LEU A C 1
ATOM 1300 O O . LEU A 1 160 ? -26.379 -3.311 0.518 1.00 94.88 160 LEU A O 1
ATOM 1304 N N . GLU A 1 161 ? -28.249 -2.636 1.536 1.00 94.50 161 GLU A N 1
ATOM 1305 C CA . GLU A 1 161 ? -29.018 -2.422 0.307 1.00 94.50 161 GLU A CA 1
ATOM 1306 C C . GLU A 1 161 ? -28.376 -1.365 -0.600 1.00 94.50 161 GLU A C 1
ATOM 1308 O O . GLU A 1 161 ? -28.219 -1.593 -1.803 1.00 94.50 161 GLU A O 1
ATOM 1313 N N . LYS A 1 162 ? -27.943 -0.228 -0.037 1.00 95.75 162 LYS A N 1
ATOM 1314 C CA . LYS A 1 162 ? -27.209 0.810 -0.779 1.00 95.75 162 LYS A CA 1
ATOM 1315 C C . LYS A 1 162 ? -25.874 0.285 -1.299 1.00 95.75 162 LYS A C 1
ATOM 1317 O O . LYS A 1 162 ? -25.545 0.529 -2.457 1.00 95.75 162 LYS A O 1
ATOM 1322 N N . SER A 1 163 ? -25.128 -0.456 -0.483 1.00 94.81 163 SER A N 1
ATOM 1323 C CA . SER A 1 163 ? -23.849 -1.055 -0.869 1.00 94.81 163 SER A CA 1
ATOM 1324 C C . SER A 1 163 ? -24.033 -2.040 -2.023 1.00 94.81 163 SER A C 1
ATOM 1326 O O . SER A 1 163 ? -23.354 -1.934 -3.042 1.00 94.81 163 SER A O 1
ATOM 1328 N N . VAL A 1 164 ? -25.040 -2.915 -1.943 1.00 96.44 164 VAL A N 1
ATOM 1329 C CA . VAL A 1 164 ? -25.410 -3.838 -3.025 1.00 96.44 164 VAL A CA 1
ATOM 1330 C C . VAL A 1 164 ? -25.828 -3.078 -4.285 1.00 96.44 164 VAL A C 1
ATOM 1332 O O . VAL A 1 164 ? -25.422 -3.461 -5.380 1.00 96.44 164 VAL A O 1
ATOM 1335 N N . GLN A 1 165 ? -26.599 -1.991 -4.177 1.00 96.06 165 GLN A N 1
ATOM 1336 C CA . GLN A 1 165 ? -26.941 -1.162 -5.340 1.00 96.06 165 GLN A CA 1
ATOM 1337 C C . GLN A 1 165 ? -25.709 -0.509 -5.978 1.00 96.06 165 GLN A C 1
ATOM 1339 O O . GLN A 1 165 ? -25.597 -0.496 -7.204 1.00 96.06 165 GLN A O 1
ATOM 1344 N N . VAL A 1 166 ? -24.780 0.011 -5.174 1.00 96.19 166 VAL A N 1
ATOM 1345 C CA . VAL A 1 166 ? -23.522 0.594 -5.662 1.00 96.19 166 VAL A CA 1
ATOM 1346 C C . VAL A 1 166 ? -22.666 -0.472 -6.340 1.00 96.19 166 VAL A C 1
ATOM 1348 O O . VAL A 1 166 ? -22.201 -0.247 -7.454 1.00 96.19 166 VAL A O 1
ATOM 1351 N N . LEU A 1 167 ? -22.520 -1.648 -5.726 1.00 94.56 167 LEU A N 1
ATOM 1352 C CA . LEU A 1 167 ? -21.805 -2.792 -6.295 1.00 94.56 1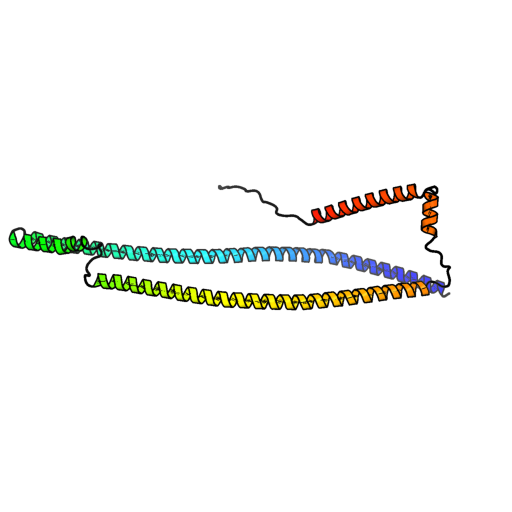67 LEU A CA 1
ATOM 1353 C C . LEU A 1 167 ? -22.420 -3.237 -7.624 1.00 94.56 167 LEU A C 1
ATOM 1355 O O . LEU A 1 167 ? -21.690 -3.428 -8.592 1.00 94.56 167 LEU A O 1
ATOM 1359 N N . LYS A 1 168 ? -23.752 -3.327 -7.714 1.00 96.31 168 LYS A N 1
ATOM 1360 C CA . LYS A 1 168 ? -24.453 -3.648 -8.968 1.00 96.31 168 LYS A CA 1
ATOM 1361 C C . LYS A 1 168 ? -24.206 -2.600 -10.052 1.00 96.31 168 LYS A C 1
ATOM 1363 O O . LYS A 1 168 ? -23.934 -2.968 -11.190 1.00 96.31 168 LYS A O 1
ATOM 1368 N N . ARG A 1 169 ? -24.271 -1.306 -9.715 1.00 96.69 169 ARG A N 1
ATOM 1369 C CA . ARG A 1 169 ? -23.968 -0.220 -10.665 1.00 96.69 169 ARG A CA 1
ATOM 1370 C C . ARG A 1 169 ? -22.518 -0.271 -11.129 1.00 96.69 169 ARG A C 1
ATOM 1372 O O . ARG A 1 169 ? -22.276 -0.179 -12.325 1.00 96.69 169 ARG A O 1
ATOM 1379 N N . LYS A 1 170 ? -21.573 -0.457 -10.205 1.00 96.38 170 LYS A N 1
ATOM 1380 C CA . LYS A 1 170 ? -20.149 -0.569 -10.530 1.00 96.38 170 LYS A CA 1
ATOM 1381 C C . LYS A 1 170 ? -19.888 -1.768 -11.437 1.00 96.38 170 LYS A C 1
ATOM 1383 O O . LYS A 1 170 ? -19.257 -1.607 -12.467 1.00 96.38 170 LYS A O 1
ATOM 1388 N N . HIS A 1 171 ? -20.459 -2.928 -11.117 1.00 96.38 171 HIS A N 1
ATOM 1389 C CA . HIS A 1 171 ? -20.338 -4.117 -11.954 1.00 96.38 171 HIS A CA 1
ATOM 1390 C C . HIS A 1 171 ? -20.899 -3.900 -13.366 1.00 96.38 171 HIS A C 1
ATOM 1392 O O . HIS A 1 171 ? -20.273 -4.312 -14.335 1.00 96.38 171 HIS A O 1
ATOM 1398 N N . ALA A 1 172 ? -22.041 -3.217 -13.500 1.00 96.81 172 ALA A N 1
ATOM 1399 C CA . ALA A 1 172 ? -22.603 -2.887 -14.808 1.00 96.81 172 ALA A CA 1
ATOM 1400 C C . ALA A 1 172 ? -21.694 -1.941 -15.617 1.00 96.81 172 ALA A C 1
ATOM 1402 O O . ALA A 1 172 ? -21.498 -2.159 -16.810 1.00 96.81 172 ALA A O 1
ATOM 1403 N N . VAL A 1 173 ? -21.116 -0.923 -14.969 1.00 97.19 173 VAL A N 1
ATOM 1404 C CA . VAL A 1 173 ? -20.159 -0.000 -15.602 1.00 97.19 173 VAL A CA 1
ATOM 1405 C C . VAL A 1 173 ? -18.886 -0.735 -16.020 1.00 97.19 173 VAL A C 1
ATOM 1407 O O . VAL A 1 173 ? -18.457 -0.583 -17.160 1.00 97.19 173 VAL A O 1
ATOM 1410 N N . ASP A 1 174 ? -18.319 -1.565 -15.143 1.00 95.25 174 ASP A N 1
ATOM 1411 C CA . ASP A 1 174 ? -17.106 -2.338 -15.425 1.00 95.25 174 ASP A CA 1
ATOM 1412 C C . ASP A 1 174 ? -17.342 -3.333 -16.575 1.00 95.25 174 ASP A C 1
ATOM 1414 O O . ASP A 1 174 ? -16.524 -3.433 -17.487 1.00 95.25 174 ASP A O 1
ATOM 1418 N N . ALA A 1 175 ? -18.497 -4.010 -16.599 1.00 95.81 175 ALA A N 1
ATOM 1419 C CA . ALA A 1 175 ? -18.876 -4.901 -17.695 1.00 95.81 175 ALA A CA 1
ATOM 1420 C C . ALA A 1 175 ? -19.021 -4.149 -19.032 1.00 95.81 175 ALA A C 1
ATOM 1422 O O . ALA A 1 175 ? -18.555 -4.627 -20.068 1.00 95.81 175 ALA A O 1
ATOM 1423 N N . GLN A 1 176 ? -19.624 -2.955 -19.019 1.00 96.12 176 GLN A N 1
ATOM 1424 C CA . GLN A 1 176 ? -19.751 -2.116 -20.213 1.00 96.12 176 GLN A CA 1
ATOM 1425 C C . GLN A 1 176 ? -18.387 -1.595 -20.691 1.00 96.12 176 GLN A C 1
ATOM 1427 O O . GLN A 1 176 ? -18.121 -1.597 -21.894 1.00 96.12 176 GLN A O 1
ATOM 1432 N N . ALA A 1 177 ? -17.513 -1.183 -19.769 1.00 95.81 177 ALA A N 1
ATOM 1433 C CA . ALA A 1 177 ? -16.154 -0.753 -20.080 1.00 95.81 177 ALA A CA 1
ATOM 1434 C C . ALA A 1 177 ? -15.341 -1.896 -20.707 1.00 95.81 177 ALA A C 1
ATOM 1436 O O . ALA A 1 177 ? -14.742 -1.707 -21.763 1.00 95.81 177 ALA A O 1
ATOM 1437 N N . GLN A 1 178 ? -15.409 -3.101 -20.133 1.00 96.31 178 GLN A N 1
ATOM 1438 C CA . GLN A 1 178 ? -14.759 -4.293 -20.681 1.00 96.31 178 GLN A CA 1
ATOM 1439 C C . GLN A 1 178 ? -15.281 -4.638 -22.083 1.00 96.31 178 GLN A C 1
ATOM 1441 O O . GLN A 1 178 ? -14.507 -4.994 -22.973 1.00 96.31 178 GLN A O 1
ATOM 1446 N N . GLN A 1 179 ? -16.591 -4.514 -22.316 1.00 96.12 179 GLN A N 1
ATOM 1447 C CA . GLN A 1 179 ? -17.167 -4.726 -23.643 1.00 96.12 179 GLN A CA 1
ATOM 1448 C C . GLN A 1 179 ? -16.647 -3.695 -24.658 1.00 96.12 179 GLN A C 1
ATOM 1450 O O . GLN A 1 179 ? -16.297 -4.066 -25.779 1.00 96.12 179 GLN A O 1
ATOM 1455 N N . GLN A 1 180 ? -16.573 -2.415 -24.281 1.00 96.25 180 GLN A N 1
ATOM 1456 C CA . GLN A 1 180 ? -16.031 -1.359 -25.143 1.00 96.25 180 GLN A CA 1
ATOM 1457 C C . GLN A 1 180 ? -14.540 -1.554 -25.431 1.00 96.25 180 GLN A C 1
ATOM 1459 O O . GLN A 1 180 ? -14.114 -1.373 -26.571 1.00 96.25 180 GLN A O 1
ATOM 1464 N N . GLU A 1 181 ? -13.757 -1.956 -24.433 1.00 95.81 181 GLU A N 1
ATOM 1465 C CA . GLU A 1 181 ? -12.334 -2.249 -24.592 1.00 95.81 181 GLU A CA 1
ATOM 1466 C C . GLU A 1 181 ? -12.110 -3.441 -25.525 1.00 95.81 181 GLU A C 1
ATOM 1468 O O . GLU A 1 181 ? -11.311 -3.338 -26.451 1.00 95.81 181 GLU A O 1
ATOM 1473 N N . ASN A 1 182 ? -12.877 -4.525 -25.370 1.00 95.69 182 ASN A N 1
ATOM 1474 C CA . ASN A 1 182 ? -12.825 -5.663 -26.288 1.00 95.69 182 ASN A CA 1
ATOM 1475 C C . ASN A 1 182 ? -13.144 -5.248 -27.731 1.00 95.69 182 ASN A C 1
ATOM 1477 O O . ASN A 1 182 ? -12.438 -5.645 -28.657 1.00 95.69 182 ASN A O 1
ATOM 1481 N N . LEU A 1 183 ? -14.171 -4.417 -27.938 1.00 95.44 183 LEU A N 1
ATOM 1482 C CA . LEU A 1 183 ? -14.499 -3.897 -29.268 1.00 95.44 183 LEU A CA 1
ATOM 1483 C C . LEU A 1 183 ? -13.364 -3.032 -29.828 1.00 95.44 183 LEU A C 1
ATOM 1485 O O . LEU A 1 183 ? -12.974 -3.206 -30.984 1.00 95.44 183 LEU A O 1
ATOM 1489 N N . ARG A 1 184 ? -12.780 -2.154 -29.011 1.00 96.81 184 ARG A N 1
ATOM 1490 C CA . ARG A 1 184 ? -11.640 -1.326 -29.413 1.00 96.81 184 ARG A CA 1
ATOM 1491 C C . ARG A 1 184 ? -10.425 -2.179 -29.779 1.00 96.81 184 ARG A C 1
ATOM 1493 O O . ARG A 1 184 ? -9.896 -2.019 -30.872 1.00 96.81 184 ARG A O 1
ATOM 1500 N N . ALA A 1 185 ? -10.056 -3.141 -28.937 1.00 95.81 185 ALA A N 1
ATOM 1501 C CA . ALA A 1 185 ? -8.964 -4.071 -29.199 1.00 95.81 185 ALA A CA 1
ATOM 1502 C C . ALA A 1 185 ? -9.200 -4.871 -30.489 1.00 95.81 185 ALA A C 1
ATOM 1504 O O . ALA A 1 185 ? -8.284 -5.040 -31.287 1.00 95.81 185 ALA A O 1
ATOM 1505 N N . THR A 1 186 ? -10.434 -5.321 -30.751 1.00 94.56 186 THR A N 1
ATOM 1506 C CA . THR A 1 186 ? -10.753 -6.009 -32.014 1.00 94.56 186 THR A CA 1
ATOM 1507 C C . THR A 1 186 ? -10.627 -5.088 -33.230 1.00 94.56 186 THR A C 1
ATOM 1509 O O . THR A 1 186 ? -10.132 -5.526 -34.267 1.00 94.56 186 THR A O 1
ATOM 1512 N N . SER A 1 187 ? -11.006 -3.811 -33.110 1.00 96.38 187 SER A N 1
ATOM 1513 C CA . SER A 1 187 ? -10.826 -2.807 -34.165 1.00 96.38 187 SER A CA 1
ATOM 1514 C C . SER A 1 187 ? -9.348 -2.532 -34.442 1.00 96.38 187 SER A C 1
ATOM 1516 O O . SER A 1 187 ? -8.923 -2.569 -35.597 1.00 96.38 187 SER A O 1
ATOM 1518 N N . ASP A 1 188 ? -8.555 -2.318 -33.394 1.00 96.75 188 ASP A N 1
ATOM 1519 C CA . ASP A 1 188 ? -7.118 -2.069 -33.505 1.00 96.75 188 ASP A CA 1
ATOM 1520 C C . ASP A 1 188 ? -6.402 -3.294 -34.093 1.00 96.75 188 ASP A C 1
ATOM 1522 O O . ASP A 1 188 ? -5.605 -3.162 -35.020 1.00 96.75 188 ASP A O 1
ATOM 1526 N N . ASN A 1 189 ? -6.778 -4.506 -33.669 1.00 95.19 189 ASN A N 1
ATOM 1527 C CA . ASN A 1 189 ? -6.287 -5.749 -34.265 1.00 95.19 189 ASN A CA 1
ATOM 1528 C C . ASN A 1 189 ? -6.626 -5.844 -35.760 1.00 95.19 189 ASN A C 1
ATOM 1530 O O . ASN A 1 189 ? -5.779 -6.254 -36.551 1.00 95.19 189 ASN A O 1
ATOM 1534 N N . MET A 1 190 ? -7.829 -5.440 -36.185 1.00 95.44 190 MET A N 1
ATOM 1535 C CA . MET A 1 190 ? -8.178 -5.402 -37.611 1.00 95.44 190 MET A CA 1
ATOM 1536 C C . MET A 1 190 ? -7.332 -4.391 -38.394 1.00 95.44 190 MET A C 1
ATOM 1538 O O . MET A 1 190 ? -6.938 -4.688 -39.523 1.00 95.44 190 MET A O 1
ATOM 1542 N N . LEU A 1 191 ? -7.038 -3.219 -37.823 1.00 96.56 191 LEU A N 1
ATOM 1543 C CA . LEU A 1 191 ? -6.170 -2.219 -38.452 1.00 96.56 191 LEU A CA 1
ATOM 1544 C C . LEU A 1 191 ? -4.728 -2.722 -38.573 1.00 96.56 191 LEU A C 1
ATOM 1546 O O . LEU A 1 191 ? -4.161 -2.662 -39.661 1.00 96.56 191 LEU A O 1
ATOM 1550 N N . LEU A 1 192 ? -4.179 -3.307 -37.507 1.00 96.75 192 LEU A N 1
ATOM 1551 C CA . LEU A 1 192 ? -2.841 -3.903 -37.515 1.00 96.75 192 LEU A CA 1
ATOM 1552 C C . LEU A 1 192 ? -2.736 -5.052 -38.523 1.00 96.75 192 LEU A C 1
ATOM 1554 O O . LEU A 1 192 ? -1.744 -5.157 -39.236 1.00 96.75 192 LEU A O 1
ATOM 1558 N N . ILE A 1 193 ? -3.765 -5.899 -38.639 1.00 95.81 193 ILE A N 1
ATOM 1559 C CA . ILE A 1 193 ? -3.795 -6.963 -39.654 1.00 95.81 193 ILE A CA 1
ATOM 1560 C C . ILE A 1 193 ? -3.757 -6.369 -41.067 1.00 95.81 193 ILE A C 1
ATOM 1562 O O . ILE A 1 193 ? -3.041 -6.894 -41.921 1.00 95.81 193 ILE A O 1
ATOM 1566 N N . ARG A 1 194 ? -4.497 -5.282 -41.329 1.00 96.88 194 ARG A N 1
ATOM 1567 C CA . ARG A 1 194 ? -4.450 -4.588 -42.628 1.00 96.88 194 ARG A CA 1
ATOM 1568 C C . ARG A 1 194 ? -3.058 -4.031 -42.903 1.00 96.88 194 ARG A C 1
ATOM 1570 O O . ARG A 1 194 ? -2.504 -4.337 -43.950 1.00 96.88 194 ARG A O 1
ATOM 1577 N N . GLU A 1 195 ? -2.463 -3.331 -41.943 1.00 97.00 195 GLU A N 1
ATOM 1578 C CA . GLU A 1 195 ? -1.115 -2.773 -42.081 1.00 97.00 195 GLU A CA 1
ATOM 1579 C C . GLU A 1 195 ? -0.061 -3.868 -42.311 1.00 97.00 195 GLU A C 1
ATOM 1581 O O . GLU A 1 195 ? 0.765 -3.761 -43.214 1.00 97.00 195 GLU A O 1
ATOM 1586 N N . ILE A 1 196 ? -0.127 -4.979 -41.570 1.00 96.06 196 ILE A N 1
ATOM 1587 C CA . ILE A 1 196 ? 0.748 -6.140 -41.783 1.00 96.06 196 ILE A CA 1
ATOM 1588 C C . ILE A 1 196 ? 0.580 -6.694 -43.201 1.00 96.06 196 ILE A C 1
ATOM 1590 O O . ILE A 1 196 ? 1.570 -7.062 -43.837 1.00 96.06 196 ILE A O 1
ATOM 1594 N N . ASN A 1 197 ? -0.650 -6.779 -43.705 1.00 95.81 197 ASN A N 1
ATOM 1595 C CA . ASN A 1 197 ? -0.907 -7.269 -45.056 1.00 95.81 197 ASN A CA 1
ATOM 1596 C C . ASN A 1 197 ? -0.382 -6.299 -46.123 1.00 95.81 197 ASN A C 1
ATOM 1598 O O . ASN A 1 197 ? 0.258 -6.755 -47.073 1.00 95.81 197 ASN A O 1
ATOM 1602 N N . ASP A 1 198 ? -0.559 -4.991 -45.938 1.00 96.69 198 ASP A N 1
ATOM 1603 C CA . ASP A 1 198 ? -0.032 -3.959 -46.836 1.00 96.69 198 ASP A CA 1
ATOM 1604 C C . ASP A 1 198 ? 1.501 -3.978 -46.858 1.00 96.69 198 ASP A C 1
ATOM 1606 O O . ASP A 1 198 ? 2.112 -3.996 -47.928 1.00 96.69 198 ASP A O 1
ATOM 1610 N N . LEU A 1 199 ? 2.143 -4.085 -45.689 1.00 95.69 199 LEU A N 1
ATOM 1611 C CA . LEU A 1 199 ? 3.596 -4.215 -45.566 1.00 95.69 199 LEU A CA 1
ATOM 1612 C C . LEU A 1 199 ? 4.114 -5.512 -46.198 1.00 95.69 199 LEU A C 1
ATOM 1614 O O . LEU A 1 199 ? 5.144 -5.498 -46.872 1.00 95.69 199 LEU A O 1
ATOM 1618 N N . ARG A 1 200 ? 3.405 -6.637 -46.042 1.00 95.88 200 ARG A N 1
ATOM 1619 C CA . ARG A 1 200 ? 3.739 -7.901 -46.727 1.00 95.88 200 ARG A CA 1
ATOM 1620 C C . ARG A 1 200 ? 3.609 -7.773 -48.244 1.00 95.88 200 ARG A C 1
ATOM 1622 O O . ARG A 1 200 ? 4.464 -8.291 -48.969 1.00 95.88 200 ARG A O 1
ATOM 1629 N N . GLY A 1 201 ? 2.582 -7.076 -48.726 1.00 95.94 201 GLY A N 1
ATOM 1630 C CA . GLY A 1 201 ? 2.398 -6.758 -50.142 1.00 95.94 201 GLY A CA 1
ATOM 1631 C C . GLY A 1 201 ? 3.538 -5.892 -50.676 1.00 95.94 201 GLY A C 1
ATOM 1632 O O . GLY A 1 201 ? 4.179 -6.257 -51.663 1.00 95.94 201 GLY A O 1
ATOM 1633 N N . GLY A 1 202 ? 3.864 -4.809 -49.967 1.00 95.44 202 GLY A N 1
ATOM 1634 C CA . GLY A 1 202 ? 4.982 -3.919 -50.276 1.00 95.44 202 GLY A CA 1
ATOM 1635 C C . GLY A 1 202 ? 6.333 -4.637 -50.276 1.00 95.44 202 GLY A C 1
ATOM 1636 O O . GLY A 1 202 ? 7.118 -4.470 -51.207 1.00 95.44 202 GLY A O 1
ATOM 1637 N N . LEU A 1 203 ? 6.586 -5.509 -49.296 1.00 92.44 203 LEU A N 1
ATOM 1638 C CA . LEU A 1 203 ? 7.794 -6.336 -49.233 1.00 92.44 203 LEU A CA 1
ATOM 1639 C C . LEU A 1 203 ? 7.877 -7.308 -50.414 1.00 92.44 203 LEU A C 1
ATOM 1641 O O . LEU A 1 203 ? 8.947 -7.487 -50.994 1.00 92.44 203 LEU A O 1
ATOM 1645 N N . THR A 1 204 ? 6.757 -7.927 -50.788 1.00 95.00 204 THR A N 1
ATOM 1646 C CA . THR A 1 204 ? 6.699 -8.837 -51.939 1.00 95.00 204 THR A CA 1
ATOM 1647 C C . THR A 1 204 ? 6.971 -8.085 -53.241 1.00 95.00 204 THR A C 1
ATOM 1649 O O . THR A 1 204 ? 7.782 -8.535 -54.049 1.00 95.00 204 THR A O 1
ATOM 1652 N N . ALA A 1 205 ? 6.368 -6.908 -53.421 1.00 94.12 205 ALA A N 1
ATOM 1653 C CA . ALA A 1 205 ? 6.610 -6.048 -54.575 1.00 94.12 205 ALA A CA 1
ATOM 1654 C C . ALA A 1 205 ? 8.071 -5.576 -54.641 1.00 94.12 205 ALA A C 1
ATOM 1656 O O . ALA A 1 205 ? 8.713 -5.714 -55.679 1.00 94.12 205 ALA A O 1
ATOM 1657 N N . ALA A 1 206 ? 8.637 -5.103 -53.526 1.00 91.44 206 ALA A N 1
ATOM 1658 C CA . ALA A 1 206 ? 10.037 -4.692 -53.447 1.00 91.44 206 ALA A CA 1
ATOM 1659 C C . ALA A 1 206 ? 10.997 -5.856 -53.739 1.00 91.44 206 ALA A C 1
ATOM 1661 O O . ALA A 1 206 ? 11.976 -5.685 -54.464 1.00 91.44 206 ALA A O 1
ATOM 1662 N N . LYS A 1 207 ? 10.699 -7.060 -53.235 1.00 93.19 207 LYS A N 1
ATOM 1663 C CA . LYS A 1 207 ? 11.467 -8.276 -53.532 1.00 93.19 207 LYS A CA 1
ATOM 1664 C C . LYS A 1 207 ? 11.406 -8.639 -55.017 1.00 93.19 207 LYS A C 1
ATOM 1666 O O . LYS A 1 207 ? 12.445 -8.953 -55.593 1.00 93.19 207 LYS A O 1
ATOM 1671 N N . ASN A 1 208 ? 10.226 -8.565 -55.634 1.00 91.75 208 ASN A N 1
ATOM 1672 C CA . ASN A 1 208 ? 10.052 -8.809 -57.067 1.00 91.75 208 ASN A CA 1
ATOM 1673 C C . ASN A 1 208 ? 10.796 -7.765 -57.909 1.00 91.75 208 ASN A C 1
ATOM 1675 O O . ASN A 1 208 ? 11.481 -8.136 -58.859 1.00 91.75 208 ASN A O 1
ATOM 1679 N N . ASN A 1 209 ? 10.737 -6.486 -57.526 1.00 90.75 209 ASN A N 1
ATOM 1680 C CA . ASN A 1 209 ? 11.478 -5.409 -58.184 1.00 90.75 209 ASN A CA 1
ATOM 1681 C C . ASN A 1 209 ? 12.989 -5.629 -58.080 1.00 90.75 209 ASN A C 1
ATOM 1683 O O . ASN A 1 209 ? 13.672 -5.596 -59.094 1.00 90.75 209 ASN A O 1
ATOM 1687 N N . LEU A 1 210 ? 13.508 -5.955 -56.892 1.00 88.00 210 LEU A N 1
ATOM 1688 C CA . LEU A 1 210 ? 14.925 -6.278 -56.702 1.00 88.00 210 LEU A CA 1
ATOM 1689 C C . LEU A 1 210 ? 15.341 -7.512 -57.516 1.00 88.00 210 LEU A C 1
ATOM 1691 O O . LEU A 1 210 ? 16.448 -7.568 -58.047 1.00 88.00 210 LEU A O 1
ATOM 1695 N N . GLN A 1 211 ? 14.477 -8.524 -57.615 1.00 88.88 211 GLN A N 1
ATOM 1696 C CA . GLN A 1 211 ? 14.728 -9.701 -58.442 1.00 88.88 211 GLN A CA 1
ATOM 1697 C C . GLN A 1 211 ? 14.738 -9.350 -59.934 1.00 88.88 211 GLN A C 1
ATOM 1699 O O . GLN A 1 211 ? 15.603 -9.842 -60.657 1.00 88.88 211 GLN A O 1
ATOM 1704 N N . MET A 1 212 ? 13.829 -8.485 -60.388 1.00 84.19 212 MET A N 1
ATOM 1705 C CA . MET A 1 212 ? 13.793 -7.986 -61.760 1.00 84.19 212 MET A CA 1
ATOM 1706 C C . MET A 1 212 ? 15.019 -7.124 -62.065 1.00 84.19 212 MET A C 1
ATOM 1708 O O . MET A 1 212 ? 15.654 -7.357 -63.081 1.00 84.19 212 MET A O 1
ATOM 1712 N N . GLU A 1 213 ? 15.420 -6.215 -61.174 1.00 82.31 213 GLU A N 1
ATOM 1713 C CA . GLU A 1 213 ? 16.657 -5.431 -61.295 1.00 82.31 213 GLU A CA 1
ATOM 1714 C C . GLU A 1 213 ? 17.902 -6.320 -61.309 1.00 82.31 213 GLU A C 1
ATOM 1716 O O . GLU A 1 213 ? 18.822 -6.113 -62.093 1.00 82.31 213 GLU A O 1
ATOM 1721 N N . ARG A 1 214 ? 17.939 -7.365 -60.480 1.00 81.31 214 ARG A N 1
ATOM 1722 C CA . ARG A 1 214 ? 19.013 -8.363 -60.525 1.00 81.31 214 ARG A CA 1
ATOM 1723 C C . ARG A 1 214 ? 19.021 -9.131 -61.838 1.00 81.31 214 ARG A C 1
ATOM 1725 O O . ARG A 1 214 ? 20.099 -9.392 -62.360 1.00 81.31 214 ARG A O 1
ATOM 1732 N N . ALA A 1 215 ? 17.856 -9.485 -62.374 1.00 79.00 215 ALA A N 1
ATOM 1733 C CA . ALA A 1 215 ? 17.743 -10.148 -63.666 1.00 79.00 215 ALA A CA 1
ATOM 1734 C C . ALA A 1 215 ? 18.149 -9.214 -64.814 1.00 79.00 215 ALA A C 1
ATOM 1736 O O . ALA A 1 215 ? 18.903 -9.637 -65.684 1.00 79.00 215 ALA A O 1
ATOM 1737 N N . THR A 1 216 ? 17.743 -7.941 -64.794 1.00 76.62 216 THR A N 1
ATOM 1738 C CA . THR A 1 216 ? 18.126 -6.953 -65.811 1.00 76.62 216 THR A CA 1
ATOM 1739 C C . THR A 1 216 ? 19.615 -6.637 -65.743 1.00 76.62 216 THR A C 1
ATOM 1741 O O . THR A 1 216 ? 20.266 -6.614 -66.783 1.00 76.62 216 THR A O 1
ATOM 1744 N N . LEU A 1 217 ? 20.192 -6.497 -64.546 1.00 72.62 217 LEU A N 1
ATOM 1745 C CA . LEU A 1 217 ? 21.637 -6.353 -64.346 1.00 72.62 217 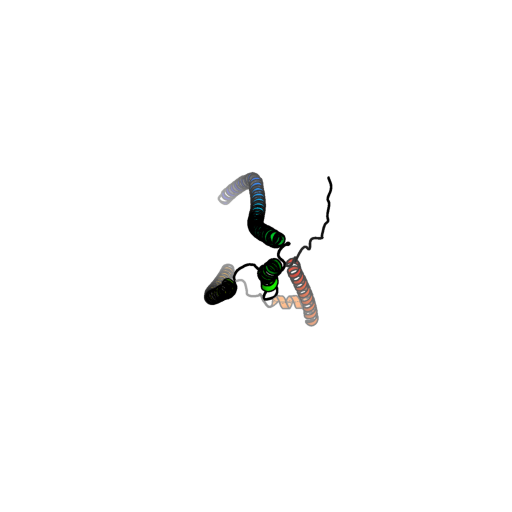LEU A CA 1
ATOM 1746 C C . LEU A 1 217 ? 22.403 -7.615 -64.753 1.00 72.62 217 LEU A C 1
ATOM 1748 O O . LEU A 1 217 ? 23.469 -7.502 -65.352 1.00 72.62 217 LEU A O 1
ATOM 1752 N N . ALA A 1 218 ? 21.862 -8.810 -64.505 1.00 65.94 218 ALA A N 1
ATOM 1753 C CA . ALA A 1 218 ? 22.442 -10.057 -64.997 1.00 65.94 218 ALA A CA 1
ATOM 1754 C C . ALA A 1 218 ? 22.399 -10.131 -66.532 1.00 65.94 218 ALA A C 1
ATOM 1756 O O . ALA A 1 218 ? 23.388 -10.525 -67.141 1.00 65.94 218 ALA A O 1
ATOM 1757 N N . THR A 1 219 ? 21.310 -9.692 -67.174 1.00 61.34 219 THR A N 1
ATOM 1758 C CA . THR A 1 219 ? 21.223 -9.616 -68.643 1.00 61.34 219 THR A CA 1
ATOM 1759 C C . THR A 1 219 ? 22.077 -8.491 -69.235 1.00 61.34 219 THR A C 1
ATOM 1761 O O . THR A 1 219 ? 22.644 -8.671 -70.305 1.00 61.34 219 THR A O 1
ATOM 1764 N N . ALA A 1 220 ? 22.256 -7.367 -68.534 1.00 58.59 220 ALA A N 1
ATOM 1765 C CA . ALA A 1 220 ? 23.138 -6.272 -68.946 1.00 58.59 220 ALA A CA 1
ATOM 1766 C C . ALA A 1 220 ? 24.626 -6.627 -68.763 1.00 58.59 220 ALA A C 1
ATOM 1768 O O . ALA A 1 220 ? 25.471 -6.170 -69.529 1.00 58.59 220 ALA A O 1
ATOM 1769 N N . ALA A 1 221 ? 24.950 -7.485 -67.791 1.00 50.50 221 ALA A N 1
ATOM 1770 C CA . ALA A 1 221 ? 26.273 -8.084 -67.623 1.00 50.50 221 ALA A CA 1
ATOM 1771 C C . ALA A 1 221 ? 26.534 -9.269 -68.580 1.00 50.50 221 ALA A C 1
ATOM 1773 O O . ALA A 1 221 ? 27.668 -9.744 -68.674 1.00 50.50 221 ALA A O 1
ATOM 1774 N N . LEU A 1 222 ? 25.518 -9.735 -69.316 1.00 41.34 222 LEU A N 1
ATOM 1775 C CA . LEU A 1 222 ? 25.603 -10.829 -70.283 1.00 41.34 222 LEU A CA 1
ATOM 1776 C C . LEU A 1 222 ? 25.368 -10.322 -71.715 1.00 41.34 222 LEU A C 1
ATOM 1778 O O . LEU A 1 222 ? 24.321 -10.540 -72.320 1.00 41.34 222 LEU A O 1
ATOM 1782 N N . GLY A 1 223 ? 26.422 -9.761 -72.317 1.00 42.72 223 GLY A N 1
ATOM 1783 C CA . GLY A 1 223 ? 26.673 -10.000 -73.745 1.00 42.72 223 GLY A CA 1
ATOM 1784 C C . GLY A 1 223 ? 26.760 -11.516 -74.015 1.00 42.72 223 GLY A C 1
ATOM 1785 O O . GLY A 1 223 ? 27.050 -12.283 -73.091 1.00 42.72 223 GLY A O 1
ATOM 1786 N N . PRO A 1 224 ? 26.486 -11.990 -75.243 1.00 43.31 224 PRO A N 1
ATOM 1787 C CA . PRO A 1 224 ? 25.988 -13.339 -75.494 1.00 43.31 224 PRO A CA 1
ATOM 1788 C C . PRO A 1 224 ? 26.993 -14.402 -75.043 1.00 43.31 224 PRO A C 1
ATOM 1790 O O . PRO A 1 224 ? 27.979 -14.691 -75.723 1.00 43.31 224 PRO A O 1
ATOM 1793 N N . ARG A 1 225 ? 26.728 -15.032 -73.896 1.00 38.75 225 ARG A N 1
ATOM 1794 C CA . ARG A 1 225 ? 27.399 -16.263 -73.479 1.00 38.75 225 ARG A CA 1
ATOM 1795 C C . ARG A 1 225 ? 26.344 -17.338 -73.257 1.00 38.75 225 ARG A C 1
ATOM 1797 O O . ARG A 1 225 ? 25.492 -17.239 -72.385 1.00 38.75 225 ARG A O 1
ATOM 1804 N N . LYS A 1 226 ? 26.424 -18.314 -74.162 1.00 40.50 226 LYS A N 1
ATOM 1805 C CA . LYS A 1 226 ? 25.688 -19.573 -74.305 1.00 40.50 226 LYS A CA 1
ATOM 1806 C C . LYS A 1 226 ? 24.960 -20.058 -73.045 1.00 40.50 226 LYS A C 1
ATOM 1808 O O . LYS A 1 226 ? 25.571 -20.288 -72.006 1.00 40.50 226 LYS A O 1
ATOM 1813 N N . ALA A 1 227 ? 23.671 -20.335 -73.224 1.00 43.31 227 ALA A N 1
ATOM 1814 C CA . ALA A 1 227 ? 22.865 -21.151 -72.332 1.00 43.31 227 ALA A CA 1
ATOM 1815 C C . ALA A 1 227 ? 23.475 -22.557 -72.189 1.00 43.31 227 ALA A C 1
ATOM 1817 O O . ALA A 1 227 ? 23.505 -23.332 -73.141 1.00 43.31 227 ALA A O 1
ATOM 1818 N N . SER A 1 228 ? 23.963 -22.882 -70.996 1.00 49.59 228 SER A N 1
ATOM 1819 C CA . SER A 1 228 ? 24.208 -24.255 -70.550 1.00 49.59 228 SER A CA 1
ATOM 1820 C C . SER A 1 228 ? 24.326 -24.232 -69.031 1.00 49.59 228 SER A C 1
ATOM 1822 O O . SER A 1 228 ? 25.363 -23.845 -68.502 1.00 49.59 228 SER A O 1
ATOM 1824 N N . GLY A 1 229 ? 23.250 -24.571 -68.319 1.00 47.19 229 GLY A N 1
ATOM 1825 C CA . GLY A 1 229 ? 23.232 -24.392 -66.863 1.00 47.19 229 GLY A CA 1
ATOM 1826 C C . GLY A 1 229 ? 22.357 -25.338 -66.050 1.00 47.19 229 GLY A C 1
ATOM 1827 O O . GLY A 1 229 ? 22.237 -25.125 -64.854 1.00 47.19 229 GLY A O 1
ATOM 1828 N N . SER A 1 230 ? 21.753 -26.375 -66.636 1.00 50.62 230 SER A N 1
ATOM 1829 C CA . SER A 1 230 ? 20.902 -27.289 -65.849 1.00 50.62 230 SER A CA 1
ATOM 1830 C C . SER A 1 230 ? 21.156 -28.780 -66.095 1.00 50.62 230 SER A C 1
ATOM 1832 O O . SER A 1 230 ? 20.921 -29.581 -65.198 1.00 50.62 230 SER A O 1
ATOM 1834 N N . ALA A 1 231 ? 21.758 -29.171 -67.225 1.00 48.66 231 ALA A N 1
ATOM 1835 C CA . ALA A 1 231 ? 22.053 -30.582 -67.502 1.00 48.66 231 ALA A CA 1
ATOM 1836 C C . ALA A 1 231 ? 23.393 -31.087 -66.914 1.00 48.66 231 ALA A C 1
ATOM 1838 O O . ALA A 1 231 ? 23.573 -32.289 -66.743 1.00 48.66 231 ALA A O 1
ATOM 1839 N N . HIS A 1 232 ? 24.342 -30.198 -66.585 1.00 56.06 232 HIS A N 1
ATOM 1840 C CA . HIS A 1 232 ? 25.689 -30.603 -66.141 1.00 56.06 232 HIS A CA 1
ATOM 1841 C C . HIS A 1 232 ? 25.755 -31.121 -64.696 1.00 56.06 232 HIS A C 1
ATOM 1843 O O . HIS A 1 232 ? 26.598 -31.963 -64.404 1.00 56.06 232 HIS A O 1
ATOM 1849 N N . GLY A 1 233 ? 24.876 -30.662 -63.797 1.00 60.19 233 GLY A N 1
ATOM 1850 C CA . GLY A 1 233 ? 24.923 -31.064 -62.384 1.00 60.19 233 GLY A CA 1
ATOM 1851 C C . GLY A 1 233 ? 24.551 -32.532 -62.170 1.00 60.19 233 GLY A C 1
ATOM 1852 O O . GLY A 1 233 ? 25.233 -33.245 -61.440 1.00 60.19 233 GLY A O 1
ATOM 1853 N N . LEU A 1 234 ? 23.512 -33.003 -62.865 1.00 55.88 234 LEU A N 1
ATOM 1854 C CA . LEU A 1 234 ? 23.042 -34.384 -62.752 1.00 55.88 234 LEU A CA 1
ATOM 1855 C C . LEU A 1 234 ? 24.003 -35.366 -63.440 1.00 55.88 234 LEU A C 1
ATOM 1857 O O . LEU A 1 234 ? 24.300 -36.422 -62.890 1.00 55.88 234 LEU A O 1
ATOM 1861 N N . ALA A 1 235 ? 24.544 -34.990 -64.605 1.00 59.56 235 ALA A N 1
ATOM 1862 C CA . ALA A 1 235 ? 25.494 -35.815 -65.349 1.00 59.56 235 ALA A CA 1
ATOM 1863 C C . ALA A 1 235 ? 26.847 -35.957 -64.625 1.00 59.56 235 ALA A C 1
ATOM 1865 O O . ALA A 1 235 ? 27.390 -37.058 -64.554 1.00 59.56 235 ALA A O 1
ATOM 1866 N N . ALA A 1 236 ? 27.363 -34.876 -64.027 1.00 64.06 236 ALA A N 1
ATOM 1867 C CA . ALA A 1 236 ? 28.611 -34.915 -63.262 1.00 64.06 236 ALA A CA 1
ATOM 1868 C C . ALA A 1 236 ? 28.471 -35.709 -61.949 1.00 64.06 236 ALA A C 1
ATOM 1870 O O . ALA A 1 236 ? 29.386 -36.442 -61.569 1.00 64.06 236 ALA A O 1
ATOM 1871 N N . ALA A 1 237 ? 27.314 -35.615 -61.285 1.00 59.75 237 ALA A N 1
ATOM 1872 C CA . ALA A 1 237 ? 27.027 -36.373 -60.069 1.00 59.75 237 ALA A CA 1
ATOM 1873 C C . ALA A 1 237 ? 26.899 -37.883 -60.340 1.00 59.75 237 ALA A C 1
ATOM 1875 O O . ALA A 1 237 ? 27.421 -38.693 -59.574 1.00 59.75 237 ALA A O 1
ATOM 1876 N N . LEU A 1 238 ? 26.280 -38.271 -61.462 1.00 57.69 238 LEU A N 1
ATOM 1877 C CA . LEU A 1 238 ? 26.158 -39.676 -61.867 1.00 57.69 238 LEU A CA 1
ATOM 1878 C C . LEU A 1 238 ? 27.525 -40.294 -62.217 1.00 57.69 238 LEU A C 1
ATOM 1880 O O . LEU A 1 238 ? 27.788 -41.451 -61.897 1.00 57.69 238 LEU A O 1
ATOM 1884 N N . GLN A 1 239 ? 28.424 -39.505 -62.814 1.00 64.62 239 GLN A N 1
ATOM 1885 C CA . GLN A 1 239 ? 29.768 -39.949 -63.189 1.00 64.62 239 GLN A CA 1
ATOM 1886 C C . GLN A 1 239 ? 30.705 -40.099 -61.974 1.00 64.62 239 GLN A C 1
ATOM 1888 O O . GLN A 1 239 ? 31.527 -41.012 -61.950 1.00 64.62 239 GLN A O 1
ATOM 1893 N N . GLN A 1 240 ? 30.539 -39.281 -60.925 1.00 63.03 240 GLN A N 1
ATOM 1894 C CA . GLN A 1 240 ? 31.234 -39.456 -59.636 1.00 63.03 240 GLN A CA 1
ATOM 1895 C C . GLN A 1 240 ? 30.691 -40.620 -58.787 1.00 63.03 240 GLN A C 1
ATOM 1897 O O . GLN A 1 240 ? 31.394 -41.125 -57.909 1.00 63.03 240 GLN A O 1
ATOM 1902 N N . ALA A 1 241 ? 29.451 -41.053 -59.023 1.00 56.16 241 ALA A N 1
ATOM 1903 C CA . ALA A 1 241 ? 28.827 -42.181 -58.328 1.00 56.16 241 ALA A CA 1
ATOM 1904 C C . ALA A 1 241 ? 29.019 -43.533 -59.045 1.00 56.16 241 ALA A C 1
ATOM 1906 O O . ALA A 1 241 ? 28.449 -44.530 -58.621 1.00 56.16 241 ALA A O 1
ATOM 1907 N N . GLY A 1 242 ? 29.831 -43.588 -60.108 1.00 64.75 242 GLY A N 1
ATOM 1908 C CA . GLY A 1 242 ? 30.096 -44.830 -60.842 1.00 64.75 242 GLY A CA 1
ATOM 1909 C C . GLY A 1 242 ? 28.970 -45.267 -61.785 1.00 64.75 242 GLY A C 1
ATOM 1910 O O . GLY A 1 242 ? 28.990 -46.398 -62.252 1.00 64.75 242 GLY A O 1
ATOM 1911 N N . GLY A 1 243 ? 28.013 -44.386 -62.095 1.00 63.09 243 GLY A N 1
ATOM 1912 C CA . GLY A 1 243 ? 26.929 -44.656 -63.044 1.00 63.09 243 GLY A CA 1
ATOM 1913 C C . GLY A 1 243 ? 25.686 -45.327 -62.455 1.00 63.09 243 GLY A C 1
ATOM 1914 O O . GLY A 1 243 ? 24.663 -45.341 -63.135 1.00 63.09 243 GLY A O 1
ATOM 1915 N N . ASP A 1 244 ? 25.726 -45.800 -61.204 1.00 71.25 244 ASP A N 1
ATOM 1916 C CA . ASP A 1 244 ? 24.574 -46.452 -60.572 1.00 71.25 244 ASP A CA 1
ATOM 1917 C C . ASP A 1 244 ? 23.681 -45.445 -59.823 1.00 71.25 244 ASP A C 1
ATOM 1919 O O . ASP A 1 244 ? 24.096 -44.893 -58.793 1.00 71.25 244 ASP A O 1
ATOM 1923 N N . PRO A 1 245 ? 22.433 -45.215 -60.281 1.00 69.00 245 PRO A N 1
ATOM 1924 C CA . PRO A 1 245 ? 21.529 -44.230 -59.686 1.00 69.00 245 PRO A CA 1
ATOM 1925 C C . PRO A 1 245 ? 21.152 -44.574 -58.237 1.00 69.00 245 PRO A C 1
ATOM 1927 O O . PRO A 1 245 ? 20.967 -43.670 -57.423 1.00 69.00 245 PRO A O 1
ATOM 1930 N N . ASP A 1 246 ? 21.122 -45.859 -57.878 1.00 74.00 246 ASP A N 1
ATOM 1931 C CA . ASP A 1 246 ? 20.762 -46.313 -56.531 1.00 74.00 246 ASP A CA 1
ATOM 1932 C C . ASP A 1 246 ? 21.809 -45.925 -55.479 1.00 74.00 246 ASP A C 1
ATOM 1934 O O . ASP A 1 246 ? 21.466 -45.580 -54.346 1.00 74.00 246 ASP A O 1
ATOM 1938 N N . THR A 1 247 ? 23.090 -45.889 -55.858 1.00 76.94 247 THR A N 1
ATOM 1939 C CA . THR A 1 247 ? 24.170 -45.467 -54.952 1.00 76.94 247 THR A CA 1
ATOM 1940 C C . THR A 1 247 ? 24.153 -43.957 -54.710 1.00 76.94 247 THR A C 1
ATOM 1942 O O . THR A 1 247 ? 24.403 -43.502 -53.589 1.00 76.94 247 THR A O 1
ATOM 1945 N N . LEU A 1 248 ? 23.791 -43.172 -55.732 1.00 76.31 248 LEU A N 1
ATOM 1946 C CA . LEU A 1 248 ? 23.599 -41.727 -55.623 1.00 76.31 248 LEU A CA 1
ATOM 1947 C C . LEU A 1 248 ? 22.414 -41.413 -54.703 1.00 76.31 248 LEU A C 1
ATOM 1949 O O . LEU A 1 248 ? 22.531 -40.580 -53.805 1.00 76.31 248 LEU A O 1
ATOM 1953 N N . ILE A 1 249 ? 21.299 -42.125 -54.882 1.00 80.62 249 ILE A N 1
ATOM 1954 C CA . ILE A 1 249 ? 20.103 -41.980 -54.049 1.00 80.62 249 ILE A CA 1
ATOM 1955 C C . ILE A 1 249 ? 20.408 -42.379 -52.599 1.00 80.62 249 ILE A C 1
ATOM 1957 O O . ILE A 1 249 ? 19.978 -41.684 -51.681 1.00 80.62 249 ILE A O 1
ATOM 1961 N N . ALA A 1 250 ? 21.180 -43.445 -52.365 1.00 81.62 250 ALA A N 1
ATOM 1962 C CA . ALA A 1 250 ? 21.590 -43.848 -51.019 1.00 81.62 250 ALA A CA 1
ATOM 1963 C C . ALA A 1 250 ? 22.460 -42.783 -50.325 1.00 81.62 250 ALA A C 1
ATOM 1965 O O . ALA A 1 250 ? 22.212 -42.454 -49.164 1.00 81.62 250 ALA A O 1
ATOM 1966 N N . ARG A 1 251 ? 23.424 -42.182 -51.039 1.00 81.69 251 ARG A N 1
ATOM 1967 C CA . ARG A 1 251 ? 24.246 -41.078 -50.506 1.00 81.69 251 ARG A CA 1
ATOM 1968 C C . ARG A 1 251 ? 23.414 -39.837 -50.204 1.00 81.69 251 ARG A C 1
ATOM 1970 O O . ARG A 1 251 ? 23.541 -39.276 -49.122 1.00 81.69 251 ARG A O 1
ATOM 1977 N N . GLN A 1 252 ? 22.524 -39.451 -51.117 1.00 81.69 252 GLN A N 1
ATOM 1978 C CA . GLN A 1 252 ? 21.628 -38.312 -50.910 1.00 81.69 252 GLN A CA 1
ATOM 1979 C C . GLN A 1 252 ? 20.674 -38.546 -49.734 1.00 81.69 252 GLN A C 1
ATOM 1981 O O . GLN A 1 252 ? 20.406 -37.623 -48.971 1.00 81.69 252 GLN A O 1
ATOM 1986 N N . ARG A 1 253 ? 20.187 -39.777 -49.536 1.00 83.62 253 ARG A N 1
ATOM 1987 C CA . ARG A 1 253 ? 19.361 -40.133 -48.371 1.00 83.62 253 ARG A CA 1
ATOM 1988 C C . ARG A 1 253 ? 20.132 -40.000 -47.059 1.00 83.62 253 ARG A C 1
ATOM 1990 O O . ARG A 1 253 ? 19.597 -39.395 -46.136 1.00 83.62 253 ARG A O 1
ATOM 1997 N N . ALA A 1 254 ? 21.372 -40.487 -47.000 1.00 86.75 254 ALA A N 1
ATOM 1998 C CA . ALA A 1 254 ? 22.225 -40.350 -45.818 1.00 86.75 254 ALA A CA 1
ATOM 1999 C C . ALA A 1 254 ? 22.547 -38.878 -45.502 1.00 86.75 254 ALA A C 1
ATOM 2001 O O . ALA A 1 254 ? 22.491 -38.457 -44.350 1.00 86.75 254 ALA A O 1
ATOM 2002 N N . GLU A 1 255 ? 22.814 -38.067 -46.529 1.00 85.88 255 GLU A N 1
ATOM 2003 C CA . GLU A 1 255 ? 23.072 -36.633 -46.365 1.00 85.88 255 GLU A CA 1
ATOM 2004 C C . GLU A 1 255 ? 21.826 -35.873 -45.882 1.00 85.88 255 GLU A C 1
ATOM 2006 O O . GLU A 1 255 ? 21.911 -35.044 -44.977 1.00 85.88 255 GLU A O 1
ATOM 2011 N N . ILE A 1 256 ? 20.644 -36.198 -46.416 1.00 86.25 256 ILE A N 1
ATOM 2012 C CA . ILE A 1 256 ? 19.369 -35.636 -45.944 1.00 86.25 256 ILE A CA 1
ATOM 2013 C C . ILE A 1 256 ? 19.098 -36.031 -44.486 1.00 86.25 256 ILE A C 1
ATOM 2015 O O . ILE A 1 256 ? 18.574 -35.220 -43.721 1.00 86.25 256 ILE A O 1
ATOM 2019 N N . GLU A 1 257 ? 19.431 -37.257 -44.089 1.00 89.56 257 GLU A N 1
ATOM 2020 C CA . GLU A 1 257 ? 19.252 -37.737 -42.718 1.00 89.56 257 GLU A CA 1
ATOM 2021 C C . GLU A 1 257 ? 20.172 -36.997 -41.735 1.00 89.56 257 GLU A C 1
ATOM 2023 O O . GLU A 1 257 ? 19.712 -36.534 -40.687 1.00 89.56 257 GLU A O 1
ATOM 2028 N N . GLU A 1 258 ? 21.428 -36.762 -42.119 1.00 89.56 258 GLU A N 1
ATOM 2029 C CA . GLU A 1 258 ? 22.381 -35.997 -41.312 1.00 89.56 258 GLU A CA 1
ATOM 2030 C C . GLU A 1 258 ? 21.983 -34.517 -41.207 1.00 89.56 258 GLU A C 1
ATOM 2032 O O . GLU A 1 258 ? 21.974 -33.943 -40.116 1.00 89.56 258 GLU A O 1
ATOM 2037 N N . LEU A 1 259 ? 21.542 -33.901 -42.309 1.00 86.75 259 LEU A N 1
ATOM 2038 C CA . LEU A 1 259 ? 21.026 -32.529 -42.292 1.00 86.75 259 LEU A CA 1
ATOM 2039 C C . LEU A 1 259 ? 19.785 -32.399 -41.398 1.00 86.75 259 LEU A C 1
ATOM 2041 O O . LEU A 1 259 ? 19.674 -31.436 -40.640 1.00 86.75 259 LEU A O 1
ATOM 2045 N N . ARG A 1 260 ? 18.875 -33.382 -41.414 1.00 86.75 260 ARG A N 1
ATOM 2046 C CA . ARG A 1 260 ? 17.716 -33.416 -40.505 1.00 86.75 260 ARG A CA 1
ATOM 2047 C C . ARG A 1 260 ? 18.135 -33.564 -39.044 1.00 86.75 260 ARG A C 1
ATOM 2049 O O . ARG A 1 260 ? 17.539 -32.922 -38.180 1.00 86.75 260 ARG A O 1
ATOM 2056 N N . ARG A 1 261 ? 19.172 -34.356 -38.758 1.00 90.94 261 ARG A N 1
ATOM 2057 C CA . ARG A 1 261 ? 19.743 -34.491 -37.410 1.00 90.94 261 ARG A CA 1
ATOM 2058 C C . ARG A 1 261 ? 20.337 -33.169 -36.915 1.00 90.94 261 ARG A C 1
ATOM 2060 O O . ARG A 1 261 ? 20.099 -32.791 -35.769 1.00 90.94 261 ARG A O 1
ATOM 2067 N N . VAL A 1 262 ? 21.059 -32.448 -37.774 1.00 87.56 262 VAL A N 1
ATOM 2068 C CA . VAL A 1 262 ? 21.632 -31.130 -37.452 1.00 87.56 262 VAL A CA 1
ATOM 2069 C C . VAL A 1 262 ? 20.537 -30.091 -37.217 1.00 87.56 262 VAL A C 1
ATOM 2071 O O . VAL A 1 262 ? 20.616 -29.344 -36.244 1.00 87.56 262 VAL A O 1
ATOM 2074 N N . VAL A 1 263 ? 19.494 -30.068 -38.052 1.00 83.00 263 VAL A N 1
ATOM 2075 C CA . VAL A 1 263 ? 18.338 -29.176 -37.861 1.00 83.00 263 VAL A CA 1
ATOM 2076 C C . VAL A 1 263 ? 17.654 -29.459 -36.525 1.00 83.00 263 VAL A C 1
ATOM 2078 O O . VAL A 1 263 ? 17.466 -28.531 -35.746 1.00 83.00 263 VAL A O 1
ATOM 2081 N N . LYS A 1 264 ? 17.401 -30.730 -36.192 1.00 87.69 264 LYS A N 1
ATOM 2082 C CA . LYS A 1 264 ? 16.816 -31.112 -34.899 1.00 87.69 264 LYS A CA 1
ATOM 2083 C C . LYS A 1 264 ? 17.687 -30.682 -33.711 1.00 87.69 264 LYS A C 1
ATOM 2085 O O . LYS A 1 264 ? 17.175 -30.153 -32.731 1.00 87.69 264 LYS A O 1
ATOM 2090 N N . ALA A 1 265 ? 19.008 -30.841 -33.804 1.00 83.69 265 ALA A N 1
ATOM 2091 C CA . ALA A 1 265 ? 19.932 -30.399 -32.757 1.00 83.69 265 ALA A CA 1
ATOM 2092 C C . ALA A 1 265 ? 19.974 -28.864 -32.606 1.00 83.69 265 ALA A C 1
ATOM 2094 O O . ALA A 1 265 ? 20.187 -28.351 -31.506 1.00 83.69 265 ALA A O 1
ATOM 2095 N N . LEU A 1 266 ? 19.788 -28.116 -33.699 1.00 79.06 266 LEU A N 1
ATOM 2096 C CA . LEU A 1 266 ? 19.676 -26.656 -33.668 1.00 79.06 266 LEU A CA 1
ATOM 2097 C C . LEU A 1 266 ? 18.331 -26.201 -33.087 1.00 79.06 266 LEU A C 1
ATOM 2099 O O . LEU A 1 266 ? 18.312 -25.262 -32.294 1.00 79.06 266 LEU A O 1
ATOM 2103 N N . GLU A 1 267 ? 17.237 -26.888 -33.413 1.00 78.19 267 GLU A N 1
ATOM 2104 C CA . GLU A 1 267 ? 15.915 -26.656 -32.822 1.00 78.19 267 GLU A CA 1
ATOM 2105 C C . GLU A 1 267 ? 15.921 -26.933 -31.310 1.00 78.19 267 GLU A C 1
ATOM 2107 O O . GLU A 1 267 ? 15.474 -26.093 -30.532 1.00 78.19 267 GLU A O 1
ATOM 2112 N N . GLU A 1 268 ? 16.520 -28.041 -30.861 1.00 77.75 268 GLU A N 1
ATOM 2113 C CA . GLU A 1 268 ? 16.677 -28.363 -29.434 1.00 77.75 268 GLU A CA 1
ATOM 2114 C C . GLU A 1 268 ? 17.538 -27.327 -28.692 1.00 77.75 268 GLU A C 1
ATOM 2116 O O . GLU A 1 268 ? 17.227 -26.951 -27.561 1.00 77.75 268 GLU A O 1
ATOM 2121 N N . LYS A 1 269 ? 18.593 -26.799 -29.330 1.00 77.00 269 LYS A N 1
ATOM 2122 C CA . LYS A 1 269 ? 19.391 -25.693 -28.770 1.00 77.00 269 LYS A CA 1
ATOM 2123 C C . LYS A 1 269 ? 18.607 -24.385 -28.679 1.00 77.00 269 LYS A C 1
ATOM 2125 O O . LYS A 1 269 ? 18.822 -23.631 -27.733 1.00 77.00 269 LYS A O 1
ATOM 2130 N N . LEU A 1 270 ? 17.702 -24.115 -29.618 1.00 69.75 270 LEU A N 1
ATOM 2131 C CA . LEU A 1 270 ? 16.851 -22.924 -29.593 1.00 69.75 270 LEU A CA 1
ATOM 2132 C C . LEU A 1 270 ? 15.777 -23.023 -28.496 1.00 69.75 270 LEU A C 1
ATOM 2134 O O . LEU A 1 270 ? 15.517 -22.043 -27.802 1.00 69.75 270 LEU A O 1
ATOM 2138 N N . VAL A 1 271 ? 15.215 -24.217 -28.288 1.00 68.56 271 VAL A N 1
ATOM 2139 C CA . VAL A 1 271 ? 14.240 -24.500 -27.220 1.00 68.56 271 VAL A CA 1
ATOM 2140 C C . VAL A 1 271 ? 14.899 -24.453 -25.835 1.00 68.56 271 VAL A C 1
ATOM 2142 O O . VAL A 1 271 ? 14.362 -23.823 -24.925 1.00 68.56 271 VAL A O 1
ATOM 2145 N N . ASN A 1 272 ? 16.096 -25.026 -25.678 1.00 62.81 272 ASN A N 1
ATOM 2146 C CA . ASN A 1 272 ? 16.830 -25.014 -24.404 1.00 62.81 272 ASN A CA 1
ATOM 2147 C C . ASN A 1 272 ? 17.516 -23.668 -24.100 1.00 62.81 272 ASN A C 1
ATOM 2149 O O . ASN A 1 272 ? 17.764 -23.358 -22.937 1.00 62.81 272 ASN A O 1
ATOM 2153 N N . GLY A 1 273 ? 17.812 -22.850 -25.115 1.00 55.31 273 GLY A N 1
ATOM 2154 C CA . GLY A 1 273 ? 18.344 -21.492 -24.943 1.00 55.31 273 GLY A CA 1
ATOM 2155 C C . GLY A 1 273 ? 17.283 -20.438 -24.600 1.00 55.31 273 GLY A C 1
ATOM 2156 O O . GLY A 1 273 ? 17.638 -19.332 -24.199 1.00 55.31 273 GLY A O 1
ATOM 2157 N N . GLY A 1 274 ? 15.995 -20.770 -24.747 1.00 52.97 274 GLY A N 1
ATOM 2158 C CA . GLY A 1 274 ? 14.872 -19.840 -24.603 1.00 52.97 274 GLY A CA 1
ATOM 2159 C C . GLY A 1 274 ? 14.113 -19.893 -23.274 1.00 52.97 274 GLY A C 1
ATOM 2160 O O . GLY A 1 274 ? 13.125 -19.178 -23.134 1.00 52.97 274 GLY A O 1
ATOM 2161 N N . SER A 1 275 ? 14.522 -20.709 -22.296 1.00 41.44 275 SER A N 1
ATOM 2162 C CA . SER A 1 275 ? 13.760 -20.851 -21.049 1.00 41.44 275 SER A CA 1
ATOM 2163 C C . SER A 1 275 ? 14.659 -21.093 -19.835 1.00 41.44 275 SER A C 1
ATOM 2165 O O . SER A 1 275 ? 15.078 -22.214 -19.561 1.00 41.44 275 SER A O 1
ATOM 2167 N N . LYS A 1 276 ? 14.928 -20.029 -19.069 1.00 43.47 276 LYS A N 1
ATOM 2168 C CA . LYS A 1 276 ? 15.219 -20.144 -17.634 1.00 43.47 276 LYS A CA 1
ATOM 2169 C C . LYS A 1 276 ? 13.935 -19.819 -16.859 1.00 43.47 276 LYS A C 1
ATOM 2171 O O . LYS A 1 276 ? 13.612 -18.639 -16.723 1.00 43.47 276 LYS A O 1
ATOM 2176 N N . PRO A 1 277 ? 13.205 -20.816 -16.337 1.00 45.44 277 PRO A N 1
ATOM 2177 C CA . PRO A 1 277 ? 12.250 -20.602 -15.265 1.00 45.44 277 PRO A CA 1
ATOM 2178 C C . PRO A 1 277 ? 12.986 -20.651 -13.915 1.00 45.44 277 PRO A C 1
ATOM 2180 O O . PRO A 1 277 ? 13.738 -21.583 -13.655 1.00 45.44 277 PRO A O 1
ATOM 2183 N N . GLY A 1 278 ? 12.754 -19.641 -13.074 1.00 49.28 278 GLY A N 1
ATOM 2184 C CA . GLY A 1 278 ? 12.858 -19.698 -11.610 1.00 49.28 278 GLY A CA 1
ATOM 2185 C C . GLY A 1 278 ? 14.150 -20.243 -10.993 1.00 49.28 278 GLY A C 1
ATOM 2186 O O . GLY A 1 278 ? 14.238 -21.426 -10.673 1.00 49.28 278 GLY A O 1
ATOM 2187 N N . GLU A 1 279 ? 15.086 -19.351 -10.662 1.00 42.25 279 GLU A N 1
ATOM 2188 C CA . GLU A 1 279 ? 16.002 -19.605 -9.546 1.00 42.25 279 GLU A CA 1
ATOM 2189 C C . GLU A 1 279 ? 15.205 -19.583 -8.233 1.00 42.25 279 GLU A C 1
ATOM 2191 O O . GLU A 1 279 ? 14.773 -18.542 -7.739 1.00 42.25 279 GLU A O 1
ATOM 2196 N N . VAL A 1 280 ? 14.974 -20.781 -7.701 1.00 50.62 280 VAL A N 1
ATOM 2197 C CA . VAL A 1 280 ? 14.549 -21.035 -6.326 1.00 50.62 280 VAL A CA 1
ATOM 2198 C C . VAL A 1 280 ? 15.714 -20.666 -5.405 1.00 50.62 280 VAL A C 1
ATOM 2200 O O . VAL A 1 280 ? 16.775 -21.285 -5.469 1.00 50.62 280 VAL A O 1
ATOM 2203 N N . LEU A 1 281 ? 15.521 -19.664 -4.548 1.00 42.66 281 LEU A N 1
ATOM 2204 C CA . LEU A 1 281 ? 16.459 -19.325 -3.476 1.00 42.66 281 LEU A CA 1
ATOM 2205 C C . LEU A 1 281 ? 16.294 -20.296 -2.286 1.00 42.66 281 LEU A C 1
ATOM 2207 O O . LEU A 1 281 ? 15.158 -20.605 -1.914 1.00 42.66 281 LEU A O 1
ATOM 2211 N N . PRO A 1 282 ? 17.392 -20.764 -1.660 1.00 56.06 282 PRO A N 1
ATOM 2212 C CA . PRO A 1 282 ? 17.341 -21.581 -0.448 1.00 56.06 282 PRO A CA 1
ATOM 2213 C C . PRO A 1 282 ? 17.052 -20.738 0.814 1.00 56.06 282 PRO A C 1
ATOM 2215 O O . PRO A 1 282 ? 17.336 -19.538 0.834 1.00 56.06 282 PRO A O 1
ATOM 2218 N N . PRO A 1 283 ? 16.524 -21.349 1.895 1.00 60.84 283 PRO A N 1
ATOM 2219 C CA . PRO A 1 283 ? 16.203 -20.651 3.132 1.00 60.84 283 PRO A CA 1
ATOM 2220 C C . PRO A 1 283 ? 17.432 -20.582 4.048 1.00 60.84 283 PRO A C 1
ATOM 2222 O O . PRO A 1 283 ? 18.015 -21.603 4.405 1.00 60.84 283 PRO A O 1
ATOM 2225 N N . ILE A 1 284 ? 17.803 -19.379 4.476 1.00 48.62 284 ILE A N 1
ATOM 2226 C CA . ILE A 1 284 ? 18.761 -19.137 5.564 1.00 48.62 284 ILE A CA 1
ATOM 2227 C C . ILE A 1 284 ? 18.102 -18.035 6.404 1.00 48.62 284 ILE A C 1
ATOM 2229 O O . ILE A 1 284 ? 17.717 -17.004 5.871 1.00 48.62 284 ILE A O 1
ATOM 2233 N N . GLY A 1 285 ? 17.785 -18.207 7.681 1.00 42.50 285 GLY A N 1
ATOM 2234 C CA . GLY A 1 285 ? 18.571 -18.883 8.701 1.00 42.50 285 GLY A CA 1
ATOM 2235 C C . GLY A 1 285 ? 19.002 -17.813 9.703 1.00 42.50 285 GLY A C 1
ATOM 2236 O O . GLY A 1 285 ? 19.900 -17.026 9.449 1.00 42.50 285 GLY A O 1
ATOM 2237 N N . ARG A 1 286 ? 18.259 -17.770 10.803 1.00 50.78 286 ARG A N 1
ATOM 2238 C CA . ARG A 1 286 ? 18.375 -16.959 12.022 1.00 50.78 286 ARG A CA 1
ATOM 2239 C C . ARG A 1 286 ? 19.822 -16.780 12.541 1.00 50.78 286 ARG A C 1
ATOM 2241 O O . ARG A 1 286 ? 20.496 -17.779 12.759 1.00 50.78 286 ARG A O 1
ATOM 2248 N N . ALA A 1 287 ? 20.209 -15.543 12.858 1.00 42.19 287 ALA A N 1
ATOM 2249 C CA . ALA A 1 287 ? 21.201 -15.126 13.873 1.00 42.19 287 ALA A CA 1
ATOM 2250 C C . ALA A 1 287 ? 20.971 -13.609 14.072 1.00 42.19 287 ALA A C 1
ATOM 2252 O O . ALA A 1 287 ? 20.952 -12.893 13.078 1.00 42.19 287 ALA A O 1
ATOM 2253 N N . VAL A 1 288 ? 20.598 -13.001 15.203 1.00 48.88 288 VAL A N 1
ATOM 2254 C CA . VAL A 1 288 ? 20.790 -13.226 16.647 1.00 48.88 288 VAL A CA 1
ATOM 2255 C C . VAL A 1 288 ? 22.266 -13.250 17.064 1.00 48.88 288 VAL A C 1
ATOM 2257 O O . VAL A 1 288 ? 22.971 -14.211 16.774 1.00 48.88 288 VAL A O 1
ATOM 2260 N N . ASP A 1 289 ? 22.613 -12.174 17.783 1.00 42.94 289 ASP A N 1
ATOM 2261 C CA . ASP A 1 289 ? 23.712 -11.922 18.732 1.00 42.94 289 ASP A CA 1
ATOM 2262 C C . ASP A 1 289 ? 24.936 -11.117 18.261 1.00 42.94 289 ASP A C 1
ATOM 2264 O O . ASP A 1 289 ? 25.638 -11.490 17.322 1.00 42.94 289 ASP A O 1
ATOM 2268 N N . GLY A 1 290 ? 25.192 -10.021 18.998 1.00 43.19 290 GLY A N 1
ATOM 2269 C CA . GLY A 1 290 ? 26.377 -9.158 18.939 1.00 43.19 290 GLY A CA 1
ATOM 2270 C C . GLY A 1 290 ? 26.068 -7.686 19.156 1.00 43.19 290 GLY A C 1
ATOM 2271 O O . GLY A 1 290 ? 26.136 -6.947 18.153 1.00 43.19 290 GLY A O 1
#